Protein AF-A0A9E1NMX5-F1 (afdb_monomer)

pLDDT: mean 80.81, std 15.28, range [35.28, 95.62]

Structure (mmCIF, N/CA/C/O backbone):
data_AF-A0A9E1NMX5-F1
#
_entry.id   AF-A0A9E1NMX5-F1
#
loop_
_atom_site.group_PDB
_atom_site.id
_atom_site.type_symbol
_atom_site.label_atom_id
_atom_site.label_alt_id
_atom_site.label_comp_id
_atom_site.label_asym_id
_atom_site.label_entity_id
_atom_site.label_seq_id
_atom_site.pdbx_PDB_ins_code
_atom_site.Cartn_x
_atom_site.Cartn_y
_atom_site.Cartn_z
_atom_site.occupancy
_atom_site.B_iso_or_equiv
_atom_site.auth_seq_id
_atom_site.auth_comp_id
_atom_site.auth_asym_id
_atom_site.auth_atom_id
_atom_site.pdbx_PDB_model_num
ATOM 1 N N . MET A 1 1 ? -0.857 -8.154 35.530 1.00 61.97 1 MET A N 1
ATOM 2 C CA . MET A 1 1 ? -0.417 -7.669 34.214 1.00 61.97 1 MET A CA 1
ATOM 3 C C . MET A 1 1 ? 1.094 -7.602 34.237 1.00 61.97 1 MET A C 1
ATOM 5 O O . MET A 1 1 ? 1.644 -6.842 35.035 1.00 61.97 1 MET A O 1
ATOM 9 N N . ASN A 1 2 ? 1.744 -8.500 33.502 1.00 80.94 2 ASN A N 1
ATOM 10 C CA . ASN A 1 2 ? 3.198 -8.481 33.349 1.00 80.94 2 ASN A CA 1
ATOM 11 C C . ASN A 1 2 ? 3.600 -7.288 32.441 1.00 80.94 2 ASN A C 1
ATOM 13 O O . ASN A 1 2 ? 2.741 -6.532 31.986 1.00 80.94 2 ASN A O 1
ATOM 17 N N . GLU A 1 3 ? 4.895 -7.066 32.223 1.00 80.69 3 GLU A N 1
ATOM 18 C CA . GLU A 1 3 ? 5.361 -5.925 31.416 1.00 80.69 3 GLU A CA 1
ATOM 19 C C . GLU A 1 3 ? 5.004 -6.056 29.925 1.00 80.69 3 GLU A C 1
ATOM 21 O O . GLU A 1 3 ? 4.697 -5.059 29.278 1.00 80.69 3 GLU A O 1
ATOM 26 N N . GLN A 1 4 ? 4.956 -7.280 29.396 1.00 76.94 4 GLN A N 1
ATOM 27 C CA . GLN A 1 4 ? 4.576 -7.552 28.006 1.00 76.94 4 GLN A CA 1
ATOM 28 C C . GLN A 1 4 ? 3.093 -7.243 27.761 1.00 76.94 4 GLN A C 1
ATOM 30 O O . GLN A 1 4 ? 2.750 -6.618 26.764 1.00 76.94 4 GLN A O 1
ATOM 35 N N . ASP A 1 5 ? 2.223 -7.592 28.710 1.00 80.94 5 ASP A N 1
ATOM 36 C CA . ASP A 1 5 ? 0.792 -7.290 28.656 1.00 80.94 5 ASP A CA 1
ATOM 37 C C . ASP A 1 5 ? 0.552 -5.768 28.622 1.00 80.94 5 ASP A C 1
ATOM 39 O O . ASP A 1 5 ? -0.325 -5.286 27.911 1.00 80.94 5 ASP A O 1
ATOM 43 N N . LYS A 1 6 ? 1.344 -4.987 29.373 1.00 83.50 6 LYS A N 1
ATOM 44 C CA . LYS A 1 6 ? 1.263 -3.516 29.358 1.00 83.50 6 LYS A CA 1
ATOM 45 C C . LYS A 1 6 ? 1.686 -2.930 28.019 1.00 83.50 6 LYS A C 1
ATOM 47 O O . LYS A 1 6 ? 1.010 -2.033 27.527 1.00 83.50 6 LYS A O 1
ATOM 52 N N . GLN A 1 7 ? 2.783 -3.429 27.452 1.00 87.88 7 GLN A N 1
ATOM 53 C CA . GLN A 1 7 ? 3.263 -2.993 26.141 1.00 87.88 7 GLN A CA 1
ATOM 54 C C . GLN A 1 7 ? 2.243 -3.309 25.047 1.00 87.88 7 GLN A C 1
ATOM 56 O O . GLN A 1 7 ? 1.969 -2.452 24.215 1.00 87.88 7 GLN A O 1
ATOM 61 N N . LEU A 1 8 ? 1.626 -4.492 25.093 1.00 85.25 8 LEU A N 1
ATOM 62 C CA . LEU A 1 8 ? 0.588 -4.887 24.143 1.00 85.25 8 LEU A CA 1
ATOM 63 C C . LEU A 1 8 ? -0.648 -3.982 24.230 1.00 85.25 8 LEU A C 1
ATOM 65 O O . LEU A 1 8 ? -1.160 -3.542 23.205 1.00 85.25 8 LEU A O 1
ATOM 69 N N . VAL A 1 9 ? -1.115 -3.685 25.445 1.00 87.94 9 VAL A N 1
ATOM 70 C CA . VAL A 1 9 ? -2.263 -2.795 25.672 1.00 87.94 9 VAL A CA 1
ATOM 71 C C .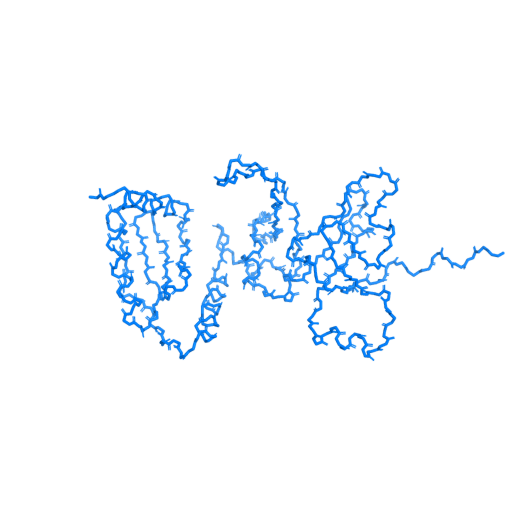 VAL A 1 9 ? -1.976 -1.375 25.181 1.00 87.94 9 VAL A C 1
ATOM 73 O O . VAL A 1 9 ? -2.842 -0.750 24.573 1.00 87.94 9 VAL A O 1
ATOM 76 N N . GLU A 1 10 ? -0.772 -0.862 25.434 1.00 89.62 10 GLU A N 1
ATOM 77 C CA . GLU A 1 10 ? -0.374 0.472 24.981 1.00 89.62 10 GLU A CA 1
ATOM 78 C C . GLU A 1 10 ? -0.239 0.537 23.457 1.00 89.62 10 GLU A C 1
ATOM 80 O O . GLU A 1 10 ? -0.777 1.451 22.836 1.00 89.62 10 GLU A O 1
ATOM 85 N N . TRP A 1 11 ? 0.389 -0.472 22.847 1.00 91.75 11 TRP A N 1
ATOM 86 C CA . TRP A 1 11 ? 0.452 -0.599 21.393 1.00 91.75 11 TRP A CA 1
ATOM 87 C C . TRP A 1 11 ? -0.948 -0.642 20.774 1.00 91.75 11 TRP A C 1
ATOM 89 O O . TRP A 1 11 ? -1.221 0.091 19.829 1.00 91.75 11 TRP A O 1
ATOM 99 N N . LEU A 1 12 ? -1.867 -1.435 21.339 1.00 90.38 12 LEU A N 1
ATOM 100 C CA . LEU A 1 12 ? -3.231 -1.545 20.823 1.00 90.38 12 LEU A CA 1
ATOM 101 C C . LEU A 1 12 ? -3.991 -0.215 20.941 1.00 90.38 12 LEU A C 1
ATOM 103 O O . LEU A 1 12 ? -4.736 0.150 20.034 1.00 90.38 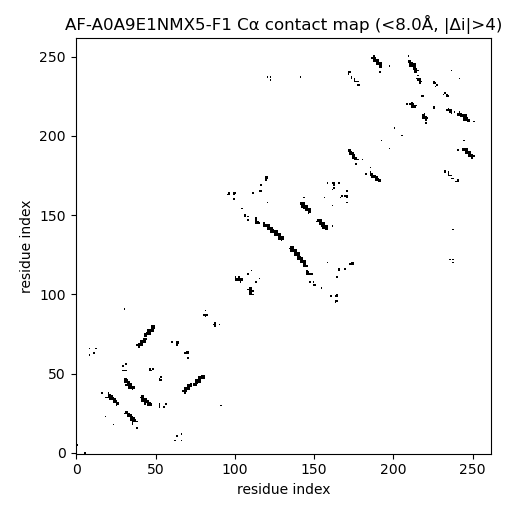12 LEU A O 1
ATOM 107 N N . ARG A 1 13 ? -3.787 0.547 22.022 1.00 91.00 13 ARG A N 1
ATOM 108 C CA . ARG A 1 13 ? -4.351 1.902 22.154 1.00 91.00 13 ARG A CA 1
ATOM 109 C C . ARG A 1 13 ? -3.833 2.854 21.088 1.00 91.00 13 ARG A C 1
ATOM 111 O O . ARG A 1 13 ? -4.631 3.577 20.508 1.00 91.00 13 ARG A O 1
ATOM 118 N N . GLN A 1 14 ? -2.526 2.855 20.842 1.00 91.06 14 GLN A N 1
ATOM 119 C CA . GLN A 1 14 ? -1.924 3.706 19.815 1.00 91.06 14 GLN A CA 1
ATOM 120 C C . GLN A 1 14 ? -2.443 3.314 18.432 1.00 91.06 14 GLN A C 1
ATOM 122 O O . GLN A 1 14 ? -3.021 4.142 17.739 1.00 91.06 14 GLN A O 1
ATOM 127 N N . HIS A 1 15 ? -2.392 2.022 18.105 1.00 89.75 15 HIS A N 1
ATOM 128 C CA . HIS A 1 15 ? -2.886 1.500 16.838 1.00 89.75 15 HIS A CA 1
ATOM 129 C C . HIS A 1 15 ? -4.357 1.866 16.586 1.00 89.75 15 HIS A C 1
ATOM 131 O O . HIS A 1 15 ? -4.705 2.388 15.532 1.00 89.75 15 HIS A O 1
ATOM 137 N N . THR A 1 16 ? -5.234 1.642 17.567 1.00 88.69 16 THR A N 1
ATOM 138 C CA . THR A 1 16 ? -6.668 1.945 17.420 1.00 88.69 16 THR A CA 1
ATOM 139 C C . THR A 1 16 ? -6.974 3.444 17.341 1.00 88.69 16 THR A C 1
ATOM 141 O O . THR A 1 16 ? -8.002 3.815 16.768 1.00 88.69 16 THR A O 1
ATOM 144 N N . ALA A 1 17 ? -6.109 4.303 17.887 1.00 87.81 17 ALA A N 1
ATOM 145 C CA . ALA A 1 17 ? -6.203 5.755 17.755 1.00 87.81 17 ALA A CA 1
ATOM 146 C C . ALA A 1 17 ? -5.715 6.248 16.384 1.00 87.81 17 ALA A C 1
ATOM 148 O O . ALA A 1 17 ? -6.309 7.173 15.834 1.00 87.81 17 ALA A O 1
ATOM 149 N N . ASP A 1 18 ? -4.680 5.613 15.832 1.00 85.81 18 ASP A N 1
ATOM 150 C CA . ASP A 1 18 ? -4.108 5.960 14.527 1.00 85.81 18 ASP A CA 1
ATOM 151 C C . ASP A 1 18 ? -5.027 5.554 13.365 1.00 85.81 18 ASP A C 1
ATOM 153 O O . ASP A 1 18 ? -5.063 6.219 12.329 1.00 85.81 18 ASP A O 1
ATOM 157 N N . VAL A 1 19 ? -5.814 4.486 13.536 1.00 82.81 19 VAL A N 1
ATOM 158 C CA . VAL A 1 19 ? -6.828 4.082 12.555 1.00 82.81 19 VAL A CA 1
ATOM 159 C C . VAL A 1 19 ? -7.983 5.088 12.566 1.00 82.81 19 VAL A C 1
ATOM 161 O O . VAL A 1 19 ? -8.638 5.312 13.589 1.00 82.81 19 VAL A O 1
ATOM 164 N N . SER A 1 20 ? -8.257 5.689 11.409 1.00 80.44 20 SER A N 1
ATOM 165 C CA . SER A 1 20 ? -9.370 6.620 11.216 1.00 80.44 20 SER A CA 1
ATOM 166 C C . SER A 1 20 ? -10.728 5.922 11.343 1.00 80.44 20 SER A C 1
ATOM 168 O O . SER A 1 20 ? -10.852 4.710 11.177 1.00 80.44 20 SER A O 1
ATOM 170 N N . VAL A 1 21 ? -11.785 6.679 11.647 1.00 81.31 21 VAL A N 1
ATOM 171 C CA . VAL A 1 21 ? -13.160 6.161 11.571 1.00 81.31 21 VAL A CA 1
ATOM 172 C C . VAL A 1 21 ? -13.480 5.765 10.125 1.00 81.31 21 VAL A C 1
ATOM 174 O O . VAL A 1 21 ? -13.173 6.504 9.195 1.00 81.31 21 VAL A O 1
ATOM 177 N N . GLY A 1 22 ? -14.070 4.586 9.941 1.00 77.44 22 GLY A N 1
ATOM 178 C CA . GLY A 1 22 ? -14.201 3.901 8.652 1.00 77.44 22 GLY A CA 1
ATOM 179 C C . GLY A 1 22 ? -12.943 3.129 8.238 1.00 77.44 22 GLY A C 1
ATOM 180 O O . GLY A 1 22 ? -12.997 2.328 7.306 1.00 77.44 22 GLY A O 1
ATOM 181 N N . GLY A 1 23 ? -11.829 3.333 8.944 1.00 79.00 23 GLY A N 1
ATOM 182 C CA . GLY A 1 23 ? -10.570 2.642 8.733 1.00 79.00 23 GLY A CA 1
ATOM 183 C C . GLY A 1 23 ? -10.693 1.152 9.019 1.00 79.00 23 GLY A C 1
ATOM 184 O O . GLY A 1 23 ? -11.433 0.707 9.902 1.00 79.00 23 GLY A O 1
ATOM 185 N N . MET A 1 24 ? -9.963 0.373 8.234 1.00 84.25 24 MET A N 1
ATOM 186 C CA . MET A 1 24 ? -10.033 -1.077 8.245 1.00 84.25 24 MET A CA 1
ATOM 187 C C . MET A 1 24 ? -8.726 -1.667 8.748 1.00 84.25 24 MET A C 1
ATOM 189 O O . MET A 1 24 ? -7.647 -1.169 8.438 1.00 84.25 24 MET A O 1
ATOM 193 N N . TRP A 1 25 ? -8.825 -2.758 9.495 1.00 89.00 25 TRP A N 1
ATOM 194 C CA . TRP A 1 25 ? -7.676 -3.492 9.990 1.00 89.00 25 TRP A CA 1
ATOM 195 C C . TRP A 1 25 ? -7.826 -4.980 9.707 1.00 89.00 25 TRP A C 1
ATOM 197 O O . TRP A 1 25 ? -8.798 -5.624 10.112 1.00 89.00 25 TRP A O 1
ATOM 207 N N . MET A 1 26 ? -6.821 -5.528 9.036 1.00 89.50 26 MET A N 1
ATOM 208 C CA . MET A 1 26 ? -6.686 -6.950 8.757 1.00 89.50 26 MET A CA 1
ATOM 209 C C . MET A 1 26 ? -5.346 -7.414 9.320 1.00 89.50 26 MET A C 1
ATOM 211 O O . MET A 1 26 ? -4.326 -7.251 8.647 1.00 89.50 26 MET A O 1
ATOM 215 N N . PRO A 1 27 ? -5.305 -7.940 10.556 1.00 88.25 27 PRO A N 1
ATOM 216 C CA . PRO A 1 27 ? -4.070 -8.490 11.088 1.00 88.25 27 PRO A CA 1
ATOM 217 C C . PRO A 1 27 ? -3.611 -9.643 10.187 1.00 88.25 27 PRO A C 1
ATOM 219 O O . PRO A 1 27 ? -4.374 -10.581 9.938 1.00 88.25 27 PRO A O 1
ATOM 222 N N . GLU A 1 28 ? -2.382 -9.557 9.686 1.00 83.69 28 GLU A N 1
ATOM 223 C CA . GLU A 1 28 ? -1.825 -10.514 8.727 1.00 83.69 28 GLU A CA 1
ATOM 224 C C . GLU A 1 28 ? -1.906 -11.951 9.260 1.00 83.69 28 GLU A C 1
ATOM 226 O O . GLU A 1 28 ? -1.621 -12.211 10.434 1.00 83.69 28 GLU A O 1
ATOM 231 N N . GLY A 1 29 ? -2.365 -12.882 8.418 1.00 83.19 29 GLY A N 1
ATOM 232 C CA . GLY A 1 29 ? -2.505 -14.296 8.780 1.00 83.19 29 GLY A CA 1
ATOM 233 C C . GLY A 1 29 ? -3.551 -14.605 9.861 1.00 83.19 29 GLY A C 1
ATOM 234 O O . GLY A 1 29 ? -3.675 -15.758 10.267 1.00 83.19 29 GLY A O 1
ATOM 235 N N . SER A 1 30 ? -4.316 -13.617 10.341 1.00 87.56 30 SER A N 1
ATOM 236 C C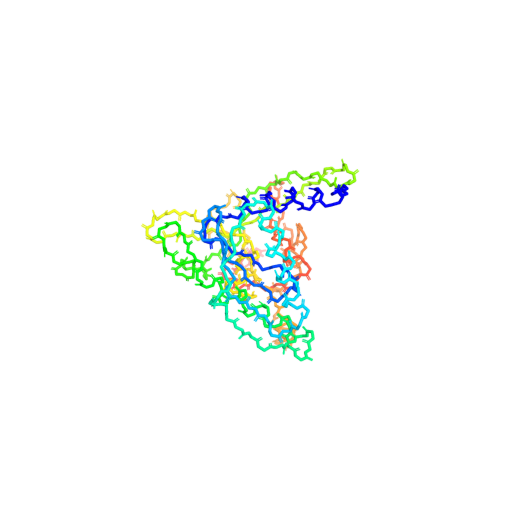A . SER A 1 30 ? -5.329 -13.846 11.382 1.00 87.56 30 SER A CA 1
ATOM 237 C C . SER A 1 30 ? -6.661 -14.362 10.848 1.00 87.56 30 SER A C 1
ATOM 239 O O . SER A 1 30 ? -7.453 -14.876 11.630 1.00 87.56 30 SER A O 1
ATOM 241 N N . GLY A 1 31 ? -6.937 -14.191 9.551 1.00 87.88 31 GLY A N 1
ATOM 242 C CA . GLY A 1 31 ? -8.240 -14.511 8.962 1.00 87.88 31 GLY A CA 1
ATOM 243 C C . GLY A 1 31 ? -9.388 -13.616 9.447 1.00 87.88 31 GLY A C 1
ATOM 244 O O . GLY A 1 31 ? -10.551 -13.986 9.292 1.00 87.88 31 GLY A O 1
ATOM 245 N N . LEU A 1 32 ? -9.077 -12.463 10.052 1.00 92.44 32 LEU A N 1
ATOM 246 C CA . LEU A 1 32 ? -10.043 -11.533 10.638 1.00 92.44 32 LEU A CA 1
ATOM 247 C C . LEU A 1 32 ? -9.985 -10.188 9.921 1.00 92.44 32 LEU A C 1
ATOM 249 O O . LEU A 1 32 ? -8.915 -9.707 9.546 1.00 92.44 32 LEU A O 1
ATOM 253 N N . THR A 1 33 ? -11.141 -9.551 9.759 1.00 91.50 33 THR A N 1
ATOM 254 C CA . THR A 1 33 ? -11.210 -8.182 9.244 1.00 91.50 33 THR A CA 1
ATOM 255 C C . THR A 1 33 ? -12.121 -7.329 10.096 1.00 91.50 33 THR A C 1
ATOM 257 O O . THR A 1 33 ? -13.316 -7.607 10.226 1.00 91.50 33 THR A O 1
ATOM 260 N N . TYR A 1 34 ? -11.555 -6.253 10.625 1.00 93.31 34 TYR A N 1
ATOM 261 C CA . TYR A 1 34 ? -12.254 -5.292 11.455 1.00 93.31 34 TYR A CA 1
ATOM 262 C C . TYR A 1 34 ? -12.387 -3.945 10.754 1.00 93.31 34 TYR A C 1
ATOM 264 O O . TYR A 1 34 ? -11.502 -3.539 10.006 1.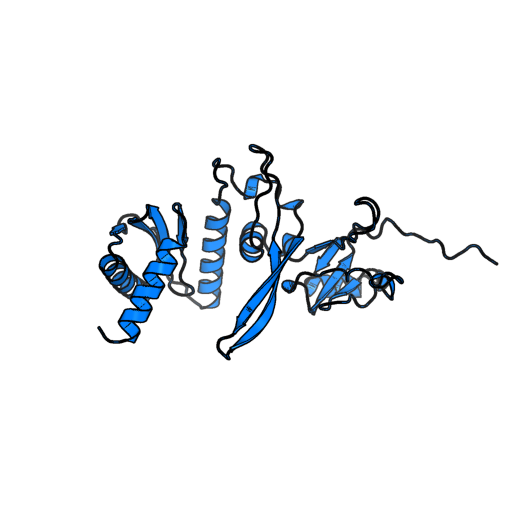00 93.31 34 TYR A O 1
ATOM 272 N N . VAL A 1 35 ? -13.474 -3.235 11.034 1.00 90.56 35 VAL A N 1
ATOM 273 C CA . VAL A 1 35 ? -13.700 -1.852 10.606 1.00 90.56 35 VAL A CA 1
ATOM 274 C C . VAL A 1 35 ? -14.001 -1.008 11.836 1.00 90.56 35 VAL A C 1
ATOM 276 O O . VAL A 1 35 ? -14.826 -1.392 12.666 1.00 90.56 35 VAL A O 1
ATOM 279 N N . LYS A 1 36 ? -13.340 0.140 11.966 1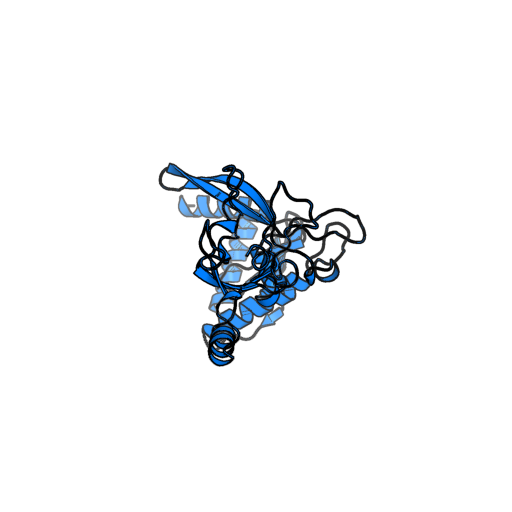.00 90.88 36 LYS A N 1
ATOM 280 C CA . LYS A 1 36 ? -13.616 1.113 13.022 1.00 90.88 36 LYS A CA 1
ATOM 281 C C . LYS A 1 36 ? -14.884 1.888 12.663 1.00 90.88 36 LYS A C 1
ATOM 283 O O . LYS A 1 36 ? -14.887 2.640 11.697 1.00 90.88 36 LYS A O 1
ATOM 288 N N . GLU A 1 37 ? -15.968 1.714 13.412 1.00 88.00 37 GLU A N 1
ATOM 289 C CA . GLU A 1 37 ? -17.220 2.455 13.174 1.00 88.00 37 GLU A CA 1
ATOM 290 C C . GLU A 1 37 ? -17.207 3.839 13.813 1.00 88.00 37 GLU A C 1
ATOM 292 O O . GLU A 1 37 ? -17.754 4.793 13.265 1.00 88.00 37 GLU A O 1
ATOM 297 N N . ASP A 1 38 ? -16.587 3.937 14.985 1.00 90.94 38 ASP A N 1
ATOM 298 C CA . ASP A 1 38 ? -16.381 5.173 15.725 1.00 90.94 38 ASP A CA 1
ATOM 299 C C . ASP A 1 38 ? -15.157 5.024 16.653 1.00 90.94 38 ASP A C 1
ATOM 301 O O . ASP A 1 38 ? -14.474 4.000 16.658 1.00 90.94 38 ASP A O 1
ATOM 305 N N . GLU A 1 39 ? -14.848 6.043 17.455 1.00 90.69 39 GLU A N 1
ATOM 306 C CA . GLU A 1 39 ? -13.676 6.039 18.348 1.00 90.69 39 GLU A CA 1
ATOM 307 C C . GLU A 1 39 ? -13.679 4.948 19.430 1.00 90.69 39 GLU A C 1
ATOM 309 O O . GLU A 1 39 ? -12.650 4.672 20.043 1.00 90.69 39 GLU A O 1
ATOM 314 N N . LYS A 1 40 ? -14.830 4.341 19.707 1.00 94.12 40 LYS A N 1
ATOM 315 C CA . LYS A 1 40 ? -15.016 3.325 20.744 1.00 94.12 40 LYS A CA 1
ATOM 316 C C . LYS A 1 40 ? -15.664 2.054 20.224 1.00 94.12 40 LYS A C 1
ATOM 318 O O . LYS A 1 40 ? -15.890 1.157 21.027 1.00 94.12 40 LYS A O 1
ATOM 323 N N . THR A 1 41 ? -15.949 1.952 18.934 1.00 94.19 41 THR A N 1
ATOM 324 C CA . THR A 1 41 ? -16.690 0.829 18.370 1.00 94.19 41 THR A CA 1
ATOM 325 C C . THR A 1 41 ? -15.983 0.307 17.137 1.00 94.19 41 THR A C 1
ATOM 327 O O . THR A 1 41 ? -15.716 1.039 16.185 1.00 94.19 41 THR A O 1
ATOM 330 N N . TRP A 1 42 ? -15.689 -0.985 17.166 1.00 95.06 42 TRP A N 1
ATOM 331 C CA . TRP A 1 42 ? -15.135 -1.734 16.052 1.00 95.06 42 TRP A CA 1
ATOM 332 C C . TRP A 1 42 ? -16.118 -2.833 15.663 1.00 95.06 42 TRP A C 1
ATOM 334 O O . TRP A 1 42 ? -16.772 -3.422 16.523 1.00 95.06 42 TRP A O 1
ATOM 344 N N . ARG A 1 43 ? -16.223 -3.114 14.368 1.00 94.88 43 ARG A N 1
ATOM 345 C CA . ARG A 1 43 ? -17.077 -4.162 13.813 1.00 94.88 43 ARG A CA 1
ATOM 346 C C . ARG A 1 43 ? -16.223 -5.220 13.129 1.00 94.88 43 ARG A C 1
ATOM 348 O O . ARG A 1 43 ? -15.407 -4.891 12.271 1.00 94.88 43 ARG A O 1
ATOM 355 N N . LEU A 1 44 ? -16.436 -6.486 13.466 1.00 95.25 44 LEU A N 1
ATOM 356 C CA . LEU A 1 44 ? -15.940 -7.620 12.697 1.00 95.25 44 LEU A CA 1
ATOM 357 C C . LEU A 1 44 ? -16.798 -7.759 11.435 1.00 95.25 44 LEU A C 1
ATOM 359 O O . LEU A 1 44 ? -18.000 -7.994 11.513 1.00 95.25 44 LEU A O 1
ATOM 363 N N . THR A 1 45 ? -16.182 -7.607 10.267 1.00 92.38 45 THR A N 1
ATOM 364 C CA . THR A 1 45 ? -16.884 -7.713 8.976 1.00 92.38 45 THR A CA 1
ATOM 365 C C . THR A 1 45 ? -16.684 -9.069 8.321 1.00 92.38 45 THR A C 1
ATOM 367 O O . THR A 1 45 ? -17.592 -9.566 7.662 1.00 92.38 45 THR A O 1
ATOM 370 N N . HIS A 1 46 ? -15.516 -9.684 8.511 1.00 91.38 46 HIS A N 1
ATOM 371 C CA . HIS A 1 46 ? -15.179 -10.970 7.912 1.00 91.38 46 HIS A CA 1
ATOM 372 C C . HIS A 1 46 ? -14.395 -11.843 8.884 1.00 91.38 46 HIS A C 1
ATOM 374 O O . HIS A 1 46 ? -13.535 -11.347 9.617 1.00 91.38 46 HIS A O 1
ATOM 380 N N . MET A 1 47 ? -14.669 -13.145 8.835 1.00 93.31 47 MET A N 1
ATOM 381 C CA . MET A 1 47 ? -13.970 -14.161 9.612 1.00 93.31 47 MET A CA 1
ATOM 382 C C . MET A 1 47 ? -13.831 -15.448 8.799 1.00 93.31 47 MET A C 1
ATOM 384 O O . MET A 1 47 ? -14.789 -15.900 8.171 1.00 93.31 47 MET A O 1
ATOM 388 N N . ILE A 1 48 ? -12.638 -16.038 8.800 1.00 91.81 48 ILE A N 1
ATOM 389 C CA . ILE A 1 48 ? -12.423 -17.387 8.271 1.00 91.81 48 ILE A CA 1
ATOM 390 C C . ILE A 1 48 ? -12.999 -18.412 9.259 1.00 91.81 48 ILE A C 1
ATOM 392 O O . ILE A 1 48 ? -12.775 -18.316 10.464 1.00 91.81 48 ILE A O 1
ATOM 396 N N . ASP A 1 49 ? -13.736 -19.389 8.736 1.00 91.75 49 ASP A N 1
ATOM 397 C CA . ASP A 1 49 ? -14.363 -20.494 9.463 1.00 91.75 49 ASP A CA 1
ATOM 398 C C . ASP A 1 49 ? -13.318 -21.536 9.888 1.00 91.75 49 ASP A C 1
ATOM 400 O O . ASP A 1 49 ? -13.192 -22.607 9.295 1.00 91.75 49 ASP A O 1
ATOM 404 N N . ASP A 1 50 ? -12.510 -21.169 10.882 1.00 91.25 50 ASP A N 1
ATOM 405 C CA . ASP A 1 50 ? -11.481 -22.008 11.491 1.00 91.25 50 ASP A CA 1
ATOM 406 C C . ASP A 1 50 ? -11.444 -21.790 13.016 1.00 91.25 50 ASP A C 1
ATOM 408 O O . ASP A 1 50 ? -11.500 -20.658 13.506 1.00 91.25 50 ASP A O 1
ATOM 412 N N . GLU A 1 51 ? -11.315 -22.874 13.790 1.00 90.38 51 GLU A N 1
ATOM 413 C CA . GLU A 1 51 ? -11.327 -22.816 15.262 1.00 90.38 51 GLU A CA 1
ATOM 414 C C . GLU A 1 51 ? -10.203 -21.928 15.830 1.00 90.38 51 GLU A C 1
ATOM 416 O O . GLU A 1 51 ? -10.364 -21.270 16.866 1.00 90.38 51 GLU A O 1
ATOM 421 N N . SER A 1 52 ? -9.041 -21.886 15.166 1.00 90.19 52 SER A N 1
ATOM 422 C CA . SER A 1 52 ? -7.915 -21.057 15.602 1.00 90.19 52 SER A CA 1
ATOM 423 C C . SER A 1 52 ? -8.197 -19.565 15.406 1.00 90.19 52 SER A C 1
ATOM 425 O O . SER A 1 52 ? -7.809 -18.753 16.257 1.00 90.19 52 SER A O 1
ATOM 427 N N . VAL A 1 53 ? -8.935 -19.225 14.346 1.00 91.88 53 VAL A N 1
ATOM 428 C CA . VAL A 1 53 ? -9.370 -17.867 14.008 1.00 91.88 53 VAL A CA 1
ATOM 429 C C . VAL A 1 53 ? -10.434 -17.388 14.994 1.00 91.88 53 VAL A C 1
ATOM 431 O O . VAL A 1 53 ? -10.291 -16.302 15.556 1.00 91.88 53 VAL A O 1
ATOM 434 N N . GLU A 1 54 ? -11.429 -18.218 15.316 1.00 92.56 54 GLU A N 1
ATOM 435 C CA . GLU A 1 54 ? -12.464 -17.902 16.317 1.00 92.56 54 GLU A CA 1
ATOM 436 C C . GLU A 1 54 ? -11.856 -17.681 17.716 1.00 92.56 54 GLU A C 1
ATOM 438 O O . GLU A 1 54 ? -12.165 -16.716 18.432 1.00 92.56 54 GLU A O 1
ATOM 443 N N . SER A 1 55 ? -10.907 -18.541 18.098 1.00 91.81 55 SER A N 1
ATOM 444 C CA . SER A 1 55 ? -10.142 -18.381 19.335 1.00 91.81 55 SER A CA 1
ATOM 445 C C . SER A 1 55 ? -9.322 -17.084 19.332 1.00 91.81 55 SER A C 1
ATOM 447 O O . SER A 1 55 ? -9.241 -16.384 20.348 1.00 91.81 55 SER A O 1
ATOM 449 N N . GLY A 1 56 ? -8.725 -16.740 18.186 1.00 92.00 56 GLY A N 1
ATOM 450 C CA . GLY A 1 56 ? -8.025 -15.477 17.959 1.00 92.00 56 GLY A CA 1
ATOM 451 C C . GLY A 1 56 ? -8.937 -14.263 18.118 1.00 92.00 56 GLY A C 1
ATOM 452 O O . GLY A 1 56 ? -8.590 -13.335 18.852 1.00 92.00 56 GLY A O 1
ATOM 453 N N . HIS A 1 57 ? -10.126 -14.304 17.521 1.00 94.75 57 HIS A N 1
ATOM 454 C CA . HIS A 1 57 ? -11.129 -13.253 17.637 1.00 94.75 57 HIS A CA 1
ATOM 455 C C . HIS A 1 57 ? -11.568 -13.039 19.088 1.00 94.75 57 HIS A C 1
ATOM 457 O O . HIS A 1 57 ? -11.565 -11.911 19.574 1.00 94.75 57 HIS A O 1
ATOM 463 N N . THR A 1 58 ? -11.841 -14.115 19.829 1.00 93.88 58 THR A N 1
ATOM 464 C CA . THR A 1 58 ? -12.229 -14.035 21.248 1.00 93.88 58 THR A CA 1
ATOM 465 C C . THR A 1 58 ? -11.155 -13.348 22.100 1.00 93.88 58 THR A C 1
ATOM 467 O O . THR A 1 58 ? -11.460 -12.508 22.956 1.00 93.88 58 THR A O 1
ATOM 470 N N . ARG A 1 59 ? -9.875 -13.662 21.849 1.00 91.62 59 ARG A N 1
ATOM 471 C CA . ARG A 1 59 ? -8.750 -12.982 22.511 1.00 91.62 59 ARG A CA 1
ATOM 472 C C . ARG A 1 59 ? -8.696 -11.504 22.134 1.00 91.62 59 ARG A C 1
ATOM 474 O O . ARG A 1 59 ? -8.583 -10.667 23.025 1.00 91.62 59 ARG A O 1
ATOM 481 N N . MET A 1 60 ? -8.825 -11.179 20.848 1.00 91.62 60 MET A N 1
ATOM 482 C CA . MET A 1 60 ? -8.815 -9.794 20.370 1.00 91.62 60 MET A CA 1
ATOM 483 C C . MET A 1 60 ? -9.963 -8.974 20.972 1.00 91.62 60 MET A C 1
ATOM 485 O O . MET A 1 60 ? -9.743 -7.877 21.475 1.00 91.62 60 MET A O 1
ATOM 489 N N . LYS A 1 61 ? -11.175 -9.536 21.006 1.00 94.12 61 LYS A N 1
ATOM 490 C CA . LYS A 1 61 ? -12.358 -8.931 21.628 1.00 94.12 61 LYS A CA 1
ATOM 491 C C . LYS A 1 61 ? -12.120 -8.603 23.101 1.00 94.12 61 LYS A C 1
ATOM 493 O O . LYS A 1 61 ? -12.491 -7.527 23.555 1.00 94.12 61 LYS A O 1
ATOM 498 N N . THR A 1 62 ? -11.456 -9.501 23.828 1.00 92.19 62 THR A N 1
ATOM 499 C CA . THR A 1 62 ? -11.081 -9.273 25.232 1.00 92.19 62 THR A CA 1
ATOM 500 C C . THR A 1 62 ? -10.090 -8.111 25.367 1.00 92.19 62 THR A C 1
ATOM 502 O O . THR A 1 62 ? -10.288 -7.234 26.201 1.00 92.19 62 THR A O 1
ATOM 505 N N . LEU A 1 63 ? -9.063 -8.056 24.512 1.00 91.12 63 LEU A N 1
ATOM 506 C CA . LEU A 1 63 ? -8.071 -6.974 24.531 1.00 91.12 63 LEU A CA 1
ATOM 507 C C . LEU A 1 63 ? -8.679 -5.608 24.187 1.00 91.12 63 LEU A C 1
ATOM 509 O O . LEU A 1 63 ? -8.360 -4.610 24.829 1.00 91.12 63 LEU A O 1
ATOM 513 N N . LEU A 1 64 ? -9.569 -5.560 23.195 1.00 92.75 64 LEU A N 1
ATOM 514 C CA . LEU A 1 64 ? -10.270 -4.335 22.809 1.00 92.75 64 LEU A CA 1
ATOM 515 C C . LEU A 1 64 ? -11.204 -3.857 23.926 1.00 92.75 64 LEU A C 1
ATOM 517 O O . LEU A 1 64 ? -11.219 -2.669 24.255 1.00 92.75 64 LEU A O 1
ATOM 521 N N . TRP A 1 65 ? -11.896 -4.784 24.590 1.00 92.94 65 TRP A N 1
ATOM 522 C CA . TRP A 1 65 ? -12.714 -4.470 25.757 1.00 92.94 65 TRP A CA 1
ATOM 523 C C . TRP A 1 65 ? -11.894 -3.848 26.896 1.00 92.94 65 TRP A C 1
ATOM 525 O O . TRP A 1 65 ? -12.316 -2.853 27.489 1.00 92.94 65 TRP A O 1
ATOM 535 N N . ASP A 1 66 ? -10.695 -4.373 27.166 1.00 90.50 66 ASP A N 1
ATOM 536 C CA . ASP A 1 66 ? -9.801 -3.863 28.215 1.00 90.50 66 ASP A CA 1
ATOM 537 C C . ASP A 1 66 ? -9.333 -2.418 27.965 1.00 90.50 66 ASP A C 1
ATOM 539 O O . ASP A 1 66 ? -9.023 -1.683 28.911 1.00 90.50 66 ASP A O 1
ATOM 543 N N . ILE A 1 67 ? -9.320 -1.971 26.705 1.00 93.00 67 ILE A N 1
ATOM 544 C CA . ILE A 1 67 ? -9.018 -0.580 26.337 1.00 93.00 67 ILE A CA 1
ATOM 545 C C . ILE A 1 67 ? -10.267 0.284 26.134 1.00 93.00 67 ILE A C 1
ATOM 547 O O . ILE A 1 67 ? -10.147 1.460 25.794 1.00 93.00 67 ILE A O 1
ATOM 551 N N . GLY A 1 68 ? -11.453 -0.254 26.429 1.00 92.88 68 GLY A N 1
ATOM 552 C CA . GLY A 1 68 ? -12.723 0.464 26.363 1.00 92.88 68 GLY A CA 1
ATOM 553 C C . GLY A 1 68 ? -13.325 0.547 24.962 1.00 92.88 68 GLY A C 1
ATOM 554 O O . GLY A 1 68 ? -14.151 1.431 24.724 1.00 92.88 68 GLY A O 1
ATOM 555 N N . ILE A 1 69 ? -12.921 -0.349 24.059 1.00 94.12 69 ILE A N 1
ATOM 556 C CA . ILE A 1 69 ? -13.482 -0.489 22.717 1.00 94.12 69 ILE A CA 1
ATOM 557 C C . ILE A 1 69 ? -14.522 -1.611 22.718 1.00 94.12 69 ILE A C 1
ATOM 559 O O . ILE A 1 69 ? -14.263 -2.744 23.124 1.00 94.12 69 ILE A O 1
ATOM 563 N N . ASN A 1 70 ? -15.717 -1.284 22.245 1.00 94.88 70 ASN A N 1
ATOM 564 C CA . ASN A 1 70 ? -16.798 -2.215 21.995 1.00 94.88 70 ASN A CA 1
ATOM 565 C C . ASN A 1 70 ? -16.589 -2.936 20.655 1.00 94.88 70 ASN A C 1
ATOM 567 O O . ASN A 1 70 ? -16.202 -2.314 19.668 1.00 94.88 70 ASN A O 1
ATOM 571 N N . MET A 1 71 ? -16.889 -4.235 20.620 1.00 95.62 71 MET A N 1
ATOM 572 C CA . MET A 1 71 ? -16.794 -5.066 19.418 1.00 95.62 71 MET A CA 1
ATOM 573 C C . MET A 1 71 ? -18.184 -5.541 18.993 1.00 95.62 71 MET A C 1
ATOM 575 O O . MET A 1 71 ? -18.886 -6.158 19.796 1.00 95.62 71 MET A O 1
ATOM 579 N N . ILE A 1 72 ? -18.543 -5.279 17.739 1.00 95.00 72 ILE A N 1
ATOM 580 C CA . ILE A 1 72 ? -19.757 -5.760 17.070 1.00 95.00 72 ILE A CA 1
ATOM 581 C C . ILE A 1 72 ? -19.362 -6.920 16.151 1.00 95.00 72 ILE A C 1
ATOM 583 O O . ILE A 1 72 ? -18.584 -6.725 15.223 1.00 95.00 72 ILE A O 1
ATOM 587 N N . ASP A 1 73 ? -19.858 -8.126 16.416 1.00 94.62 73 ASP A N 1
ATOM 588 C CA . ASP A 1 73 ? -19.455 -9.366 15.733 1.00 94.62 73 ASP A CA 1
ATOM 589 C C . ASP A 1 73 ? -20.629 -10.250 15.274 1.00 94.62 73 ASP A C 1
ATOM 591 O O . ASP A 1 73 ? -20.431 -11.373 14.820 1.00 94.62 73 ASP A O 1
ATOM 595 N N . ASP A 1 74 ? -21.857 -9.744 15.358 1.00 89.44 74 ASP A N 1
ATOM 596 C CA . ASP A 1 74 ? -23.097 -10.448 15.018 1.00 89.44 74 ASP A CA 1
ATOM 597 C C . ASP A 1 74 ? -23.357 -10.582 13.508 1.00 89.44 74 ASP A C 1
ATOM 599 O O . ASP A 1 74 ? -23.988 -11.547 13.076 1.00 89.44 74 ASP A O 1
ATOM 603 N N . GLU A 1 75 ? -22.854 -9.646 12.703 1.00 88.31 75 GLU A N 1
ATOM 604 C CA . GLU A 1 75 ? -23.049 -9.601 11.244 1.00 88.31 75 GLU A CA 1
ATOM 605 C C . GLU A 1 75 ? -21.797 -10.005 10.441 1.00 88.31 75 GLU A C 1
ATOM 607 O O . GLU A 1 75 ? -21.682 -9.692 9.254 1.00 88.31 75 GLU A O 1
ATOM 612 N N . ALA A 1 76 ? -20.840 -10.694 11.069 1.00 89.12 76 ALA A N 1
ATOM 613 C CA . ALA A 1 76 ? -19.603 -11.089 10.404 1.00 89.12 76 ALA A CA 1
ATOM 614 C C . ALA A 1 76 ? -19.852 -12.104 9.272 1.00 89.12 76 ALA A C 1
ATOM 616 O O . ALA A 1 76 ? -20.524 -13.125 9.440 1.00 89.12 76 ALA A O 1
ATOM 617 N N . ILE A 1 77 ? -19.264 -11.845 8.105 1.00 89.38 77 ILE A N 1
ATOM 618 C CA . ILE A 1 77 ? -19.329 -12.738 6.950 1.00 89.38 77 ILE A CA 1
ATOM 619 C C . ILE A 1 77 ? -18.318 -13.869 7.146 1.00 89.38 77 ILE A C 1
ATOM 621 O O . ILE A 1 77 ? -17.104 -13.655 7.086 1.00 89.38 77 ILE A O 1
ATOM 625 N N . MET A 1 78 ? -18.834 -15.083 7.336 1.00 90.62 78 MET A N 1
ATOM 626 C CA . MET A 1 78 ? -18.025 -16.297 7.427 1.00 90.62 78 MET A CA 1
ATOM 627 C C . MET A 1 78 ? -17.513 -16.709 6.046 1.00 90.62 78 MET A C 1
ATOM 629 O O . MET A 1 78 ? -18.290 -16.836 5.095 1.00 90.62 78 MET A O 1
ATOM 633 N N . ARG A 1 79 ? -16.206 -16.944 5.935 1.00 86.31 79 ARG A N 1
ATOM 634 C CA . ARG A 1 79 ? -15.556 -17.464 4.725 1.00 86.31 79 ARG A CA 1
ATOM 635 C C . ARG A 1 79 ? -14.981 -18.856 4.993 1.00 86.31 79 ARG A C 1
ATOM 637 O O . ARG A 1 79 ? -14.533 -19.109 6.103 1.00 86.31 79 ARG A O 1
ATOM 644 N N . PRO A 1 80 ? -14.988 -19.766 4.009 1.00 88.94 80 PRO A N 1
ATOM 645 C CA . PRO A 1 80 ? -14.471 -21.116 4.210 1.00 88.94 80 PRO A CA 1
ATOM 646 C C . PRO A 1 80 ? -12.971 -21.096 4.525 1.00 88.94 80 PRO A C 1
ATOM 648 O O . PRO A 1 80 ? -12.230 -20.309 3.934 1.00 88.94 80 PRO A O 1
ATOM 651 N N . ALA A 1 81 ? -12.527 -21.993 5.408 1.00 88.69 81 ALA A N 1
ATOM 652 C CA . ALA A 1 81 ? -11.107 -22.188 5.672 1.00 88.69 81 ALA A CA 1
ATOM 653 C C . ALA A 1 81 ? -10.341 -22.547 4.384 1.00 88.69 81 ALA A C 1
ATOM 655 O O . ALA A 1 81 ? -10.793 -23.409 3.620 1.00 88.69 81 ALA A O 1
ATOM 656 N N . PRO A 1 82 ? -9.183 -21.916 4.133 1.00 87.44 82 PRO A N 1
ATOM 657 C CA . PRO A 1 82 ? -8.351 -22.252 2.990 1.00 87.44 82 PRO A CA 1
ATOM 658 C C . PRO A 1 82 ? -7.775 -23.663 3.143 1.00 87.44 82 PRO A C 1
ATOM 660 O O . PRO A 1 82 ? -7.382 -24.088 4.228 1.00 87.44 82 PRO A O 1
ATOM 663 N N . THR A 1 83 ? -7.676 -24.395 2.036 1.00 87.06 83 THR A N 1
ATOM 664 C CA . THR A 1 83 ? -7.128 -25.762 2.023 1.00 87.06 83 THR A CA 1
ATOM 665 C C . THR A 1 83 ? -5.601 -25.797 1.926 1.00 87.06 83 THR A C 1
ATOM 667 O O . THR A 1 83 ? -4.988 -26.850 2.109 1.00 87.06 83 THR A O 1
ATOM 670 N N . SER A 1 84 ? -4.969 -24.657 1.630 1.00 88.88 84 SER A N 1
ATOM 671 C CA . SER A 1 84 ? -3.517 -24.508 1.503 1.00 88.88 84 SER A CA 1
ATOM 672 C C . SER A 1 84 ? -3.061 -23.086 1.835 1.00 88.88 84 SER A C 1
ATOM 674 O O . SER A 1 84 ? -3.846 -22.146 1.741 1.00 88.88 84 SER A O 1
ATOM 676 N N . GLU A 1 85 ? -1.775 -22.907 2.148 1.00 83.25 85 GLU A N 1
ATOM 677 C CA . GLU A 1 85 ? -1.176 -21.580 2.381 1.00 83.25 85 GLU A CA 1
ATOM 678 C C . GLU A 1 85 ? -1.297 -20.659 1.159 1.00 83.25 85 GLU A C 1
ATOM 680 O O . GLU A 1 85 ? -1.600 -19.477 1.291 1.00 83.25 85 GLU A O 1
ATOM 685 N N . HIS A 1 86 ? -1.119 -21.205 -0.048 1.00 85.62 86 HIS A N 1
ATOM 686 C CA . HIS A 1 86 ? -1.298 -20.447 -1.286 1.00 85.62 86 HIS A CA 1
ATOM 687 C C . HIS A 1 86 ? -2.744 -19.959 -1.443 1.00 85.62 86 HIS A C 1
ATOM 689 O O . HIS A 1 86 ? -2.980 -18.823 -1.849 1.00 85.62 86 HIS A O 1
ATOM 695 N N . GLU A 1 87 ? -3.721 -20.807 -1.114 1.00 86.25 87 GLU A N 1
ATOM 696 C CA . GLU A 1 87 ? -5.127 -20.409 -1.117 1.00 86.25 87 GLU A CA 1
ATOM 697 C C . GLU A 1 87 ? -5.421 -19.370 -0.031 1.00 86.25 87 GLU A C 1
ATOM 699 O O . GLU A 1 87 ? -6.113 -18.400 -0.317 1.00 86.25 87 GLU A O 1
ATOM 704 N N . ALA A 1 88 ? -4.851 -19.517 1.168 1.00 83.38 88 ALA A N 1
ATOM 705 C CA . ALA A 1 88 ? -4.994 -18.547 2.252 1.00 83.38 88 ALA A CA 1
ATOM 706 C C . ALA A 1 88 ? -4.494 -17.161 1.825 1.00 83.38 88 ALA A C 1
ATOM 708 O O . ALA A 1 88 ? -5.219 -16.175 1.941 1.00 83.38 88 ALA A O 1
ATOM 709 N N . HIS A 1 89 ? -3.297 -17.102 1.234 1.00 83.56 89 HIS A N 1
ATOM 710 C CA . HIS A 1 89 ? -2.725 -15.862 0.720 1.00 83.56 89 HIS A CA 1
ATOM 711 C C . HIS A 1 89 ? -3.567 -15.267 -0.419 1.00 83.56 89 HIS A C 1
ATOM 713 O O . HIS A 1 89 ? -3.804 -14.061 -0.464 1.00 83.56 89 HIS A O 1
ATOM 719 N N . ALA A 1 90 ? -4.058 -16.101 -1.342 1.00 85.56 90 ALA A N 1
ATOM 720 C CA . ALA A 1 90 ? -4.916 -15.642 -2.432 1.00 85.56 90 ALA A CA 1
ATOM 721 C C . ALA A 1 90 ? -6.264 -15.097 -1.926 1.00 85.56 90 ALA A C 1
ATOM 723 O O . ALA A 1 90 ? -6.726 -14.068 -2.421 1.00 85.56 90 ALA A O 1
ATOM 724 N N . GLN A 1 91 ? -6.878 -15.754 -0.938 1.00 84.81 91 GLN A N 1
ATOM 725 C CA . GLN A 1 91 ? -8.109 -15.292 -0.296 1.00 84.81 91 GLN A CA 1
ATOM 726 C C . GLN A 1 91 ? -7.882 -13.969 0.446 1.00 84.81 91 GLN A C 1
ATOM 728 O O . GLN A 1 91 ? -8.671 -13.042 0.275 1.00 84.81 91 GLN A O 1
ATOM 733 N N . GLU A 1 92 ? -6.788 -13.845 1.202 1.00 83.94 92 GLU A N 1
ATOM 734 C CA . GLU A 1 92 ? -6.434 -12.609 1.907 1.00 83.94 92 GLU A CA 1
ATOM 735 C C . GLU A 1 92 ? -6.204 -11.450 0.929 1.00 83.94 92 GLU A C 1
ATOM 737 O O . GLU A 1 92 ? -6.766 -10.368 1.105 1.00 83.94 92 GLU A O 1
ATOM 742 N N . LEU A 1 93 ? -5.441 -11.679 -0.145 1.00 84.38 93 LEU A N 1
ATOM 743 C CA . LEU A 1 93 ? -5.207 -10.672 -1.179 1.00 84.38 93 LEU A CA 1
ATOM 744 C C . LEU A 1 93 ? -6.512 -10.263 -1.872 1.00 84.38 93 LEU A C 1
ATOM 746 O O . LEU A 1 93 ? -6.736 -9.080 -2.118 1.00 84.38 93 LEU A O 1
ATOM 750 N N . HIS A 1 94 ? -7.388 -11.223 -2.173 1.00 85.19 94 HIS A N 1
ATOM 751 C CA . HIS A 1 94 ? -8.697 -10.937 -2.754 1.00 85.19 94 HIS A CA 1
ATOM 752 C C . HIS A 1 94 ? -9.547 -10.071 -1.822 1.00 85.19 94 HIS A C 1
ATOM 754 O O . HIS A 1 94 ? -10.128 -9.089 -2.273 1.00 85.19 94 HIS A O 1
ATOM 760 N N . MET A 1 95 ? -9.578 -10.391 -0.526 1.00 82.62 95 MET A N 1
ATOM 761 C CA . MET A 1 95 ? -10.292 -9.594 0.473 1.00 82.62 95 MET A CA 1
ATOM 762 C C . MET A 1 95 ? -9.747 -8.168 0.538 1.00 82.62 95 MET A C 1
ATOM 764 O O . MET A 1 95 ? -10.520 -7.223 0.397 1.00 82.62 95 MET A O 1
ATOM 768 N N . LYS A 1 96 ? -8.421 -8.008 0.649 1.00 84.50 96 LYS A N 1
ATOM 769 C CA . LYS A 1 96 ? -7.774 -6.687 0.649 1.00 84.50 96 LYS A CA 1
ATOM 770 C C . LYS A 1 96 ? -8.150 -5.877 -0.595 1.00 84.50 96 LYS A C 1
ATOM 772 O O . LYS A 1 96 ? -8.452 -4.695 -0.479 1.00 84.50 96 LYS A O 1
ATOM 777 N N . ARG A 1 97 ? -8.214 -6.510 -1.772 1.00 84.69 97 ARG A N 1
ATOM 778 C CA . ARG A 1 97 ? -8.627 -5.854 -3.027 1.00 84.69 97 ARG A CA 1
ATOM 779 C C . ARG A 1 97 ? -10.104 -5.458 -3.052 1.00 84.69 97 ARG A C 1
ATOM 781 O O . ARG A 1 97 ? -10.408 -4.327 -3.416 1.00 84.69 97 ARG A O 1
ATOM 788 N N . GLU A 1 98 ? -11.017 -6.353 -2.665 1.00 83.38 98 GLU A N 1
ATOM 789 C CA . GLU A 1 98 ? -12.460 -6.047 -2.573 1.00 83.38 98 GLU A CA 1
ATOM 790 C C . GLU A 1 98 ? -12.719 -4.848 -1.654 1.00 83.38 98 GLU A C 1
ATOM 792 O O . GLU A 1 98 ? -13.589 -4.018 -1.917 1.00 83.38 98 GLU A O 1
ATOM 797 N N . MET A 1 99 ? -11.943 -4.761 -0.578 1.00 80.44 99 MET A N 1
ATOM 798 C CA . MET A 1 99 ? -12.024 -3.694 0.410 1.00 80.44 99 MET A CA 1
ATOM 799 C C . MET A 1 99 ? -11.420 -2.393 -0.108 1.00 80.44 99 MET A C 1
ATOM 801 O O . MET A 1 99 ? -12.065 -1.350 -0.006 1.00 80.44 99 MET A O 1
ATOM 805 N N . ALA A 1 100 ? -10.242 -2.457 -0.731 1.00 85.06 100 ALA A N 1
ATOM 806 C CA . ALA A 1 100 ? -9.594 -1.294 -1.324 1.00 85.06 100 ALA A CA 1
ATOM 807 C C . ALA A 1 100 ? -10.501 -0.600 -2.353 1.00 85.06 100 ALA A C 1
ATOM 809 O O . ALA A 1 100 ? -10.620 0.621 -2.364 1.00 85.06 100 ALA A O 1
ATOM 810 N N . GLN A 1 101 ? -11.255 -1.368 -3.147 1.00 85.31 101 GLN A N 1
ATOM 811 C CA . GLN A 1 101 ? -12.219 -0.828 -4.117 1.00 85.31 101 GLN A CA 1
ATOM 812 C C . GLN A 1 101 ? -13.340 0.028 -3.500 1.00 85.31 101 GLN A C 1
ATOM 814 O O . GLN A 1 101 ? -14.006 0.778 -4.217 1.00 85.31 101 GLN A O 1
ATOM 819 N N . GLN A 1 102 ? -13.585 -0.095 -2.195 1.00 85.25 102 GLN A N 1
ATOM 820 C CA . GLN A 1 102 ? -14.591 0.689 -1.478 1.00 85.25 102 GLN A CA 1
ATOM 821 C C . GLN A 1 102 ? -14.012 1.933 -0.804 1.00 85.25 102 GLN A C 1
ATOM 823 O O . GLN A 1 102 ? -14.787 2.746 -0.298 1.00 85.25 102 GLN A O 1
ATOM 828 N N . TRP A 1 103 ? -12.687 2.100 -0.793 1.00 85.31 103 TRP A N 1
ATOM 829 C CA . TRP A 1 103 ? -12.058 3.281 -0.220 1.00 85.31 103 TRP A CA 1
ATOM 830 C C . TRP A 1 103 ? -12.502 4.540 -0.950 1.00 85.31 103 TRP A C 1
ATOM 832 O O . TRP A 1 103 ? -12.645 4.565 -2.177 1.00 85.31 103 TRP A O 1
ATOM 842 N N . ALA A 1 104 ? -12.731 5.586 -0.167 1.00 87.00 104 ALA A N 1
ATOM 843 C CA . ALA A 1 104 ? -13.227 6.861 -0.635 1.00 87.00 104 ALA A CA 1
ATOM 844 C C . ALA A 1 104 ? -12.522 8.005 0.087 1.00 87.00 104 ALA A C 1
ATOM 846 O O . ALA A 1 104 ? -12.064 7.855 1.219 1.00 87.00 104 ALA A O 1
ATOM 847 N N . ASP A 1 105 ? -12.457 9.143 -0.590 1.00 84.69 105 ASP A N 1
ATOM 848 C CA . ASP A 1 105 ? -12.020 10.401 -0.006 1.00 84.69 105 ASP A CA 1
ATOM 849 C C . ASP A 1 105 ? -13.104 10.960 0.940 1.00 84.69 105 ASP A C 1
ATOM 851 O O . ASP A 1 105 ? -14.227 10.458 1.030 1.00 84.69 105 ASP A O 1
ATOM 855 N N . THR A 1 106 ? -12.756 12.004 1.682 1.00 83.69 106 THR A N 1
ATOM 856 C CA . THR A 1 106 ? -13.580 12.699 2.679 1.00 83.69 106 THR A CA 1
ATOM 857 C C . THR A 1 106 ? -14.934 13.189 2.156 1.00 83.69 106 THR A C 1
ATOM 859 O O . THR A 1 106 ? -15.872 13.358 2.936 1.00 83.69 106 THR A O 1
ATOM 862 N N . ASP A 1 107 ? -15.061 13.389 0.846 1.00 83.38 107 ASP A N 1
ATOM 863 C CA . ASP A 1 107 ? -16.293 13.771 0.154 1.00 83.38 107 ASP A CA 1
ATOM 864 C C . ASP A 1 107 ? -17.167 12.569 -0.269 1.00 83.38 107 ASP A C 1
ATOM 866 O O . ASP A 1 107 ? -18.278 12.753 -0.771 1.00 83.38 107 ASP A O 1
ATOM 870 N N . GLY A 1 108 ? -16.687 11.342 -0.047 1.00 85.19 108 GLY A N 1
ATOM 871 C CA . GLY A 1 108 ? -17.333 10.091 -0.434 1.00 85.19 108 GLY A CA 1
ATOM 872 C C . GLY A 1 108 ? -17.004 9.614 -1.853 1.00 85.19 108 GLY A C 1
ATOM 873 O O . GLY A 1 108 ? -17.536 8.584 -2.276 1.00 85.19 108 GLY A O 1
ATOM 874 N N . THR A 1 109 ? -16.141 10.317 -2.591 1.00 87.31 109 THR A N 1
ATOM 875 C CA . THR A 1 109 ? -15.683 9.900 -3.924 1.00 87.31 109 THR A CA 1
ATOM 876 C C . THR A 1 109 ? -14.757 8.702 -3.797 1.00 87.31 109 THR A C 1
ATOM 878 O O . THR A 1 109 ? -13.751 8.769 -3.095 1.00 87.31 109 THR A O 1
ATOM 881 N N . ARG A 1 110 ? -15.066 7.594 -4.477 1.00 89.31 110 ARG A N 1
ATOM 882 C CA . ARG A 1 110 ? -14.231 6.391 -4.397 1.00 89.31 110 ARG A CA 1
ATOM 883 C C . ARG A 1 110 ? -12.894 6.611 -5.085 1.00 89.31 110 ARG A C 1
ATOM 885 O O . ARG A 1 110 ? -12.844 7.207 -6.157 1.00 89.31 110 ARG A O 1
ATOM 892 N N . LEU A 1 111 ? -11.830 6.047 -4.520 1.00 89.94 111 LEU A N 1
ATOM 893 C CA . LEU A 1 111 ? -10.481 6.181 -5.076 1.00 89.94 111 LEU A CA 1
ATOM 894 C C . LEU A 1 111 ? -10.388 5.602 -6.490 1.00 89.94 111 LEU A C 1
ATOM 896 O O . LEU A 1 111 ? -9.740 6.181 -7.356 1.00 89.94 111 LEU A O 1
ATOM 900 N N . ILE A 1 112 ? -11.100 4.502 -6.748 1.00 89.50 112 ILE A N 1
ATOM 901 C CA . ILE A 1 112 ? -11.166 3.864 -8.071 1.00 89.50 112 ILE A CA 1
ATOM 902 C C . ILE A 1 112 ? -11.762 4.770 -9.160 1.00 89.50 112 ILE A C 1
ATOM 904 O O . ILE A 1 112 ? -11.467 4.572 -10.335 1.00 89.50 112 ILE A O 1
ATOM 908 N N . ASP A 1 113 ? -12.558 5.773 -8.781 1.00 89.25 113 ASP A N 1
ATOM 909 C CA . ASP A 1 113 ? -13.203 6.700 -9.713 1.00 89.25 113 ASP A CA 1
ATOM 910 C C . ASP A 1 113 ? -12.312 7.926 -10.024 1.00 89.25 113 ASP A C 1
ATOM 912 O O . ASP A 1 113 ? -12.695 8.785 -10.818 1.00 89.25 113 ASP A O 1
ATOM 916 N N . MET A 1 114 ? -11.110 8.015 -9.433 1.00 91.38 114 MET A N 1
ATOM 917 C CA . MET A 1 114 ? -10.183 9.155 -9.557 1.00 91.38 114 MET A CA 1
ATOM 918 C C . MET A 1 114 ? -9.133 9.001 -10.673 1.00 91.38 114 MET A C 1
ATOM 920 O O . MET A 1 114 ? -8.026 9.526 -10.562 1.00 91.38 114 MET A O 1
ATOM 924 N N . ASP A 1 115 ? -9.457 8.261 -11.737 1.00 91.75 115 ASP A N 1
ATOM 925 C CA . ASP A 1 115 ? -8.584 8.065 -12.909 1.00 91.75 115 ASP A CA 1
ATOM 926 C C . ASP A 1 115 ? -7.160 7.579 -12.553 1.00 91.75 115 ASP A C 1
ATOM 928 O O . ASP A 1 115 ? -6.138 8.064 -13.047 1.00 91.75 115 ASP A O 1
ATOM 932 N N . LEU A 1 116 ? -7.091 6.584 -11.663 1.00 92.19 116 LEU A N 1
ATOM 933 C CA . LEU A 1 116 ? -5.834 6.039 -11.138 1.00 92.19 116 LEU A CA 1
ATOM 934 C C . LEU A 1 116 ? -4.897 5.502 -12.234 1.00 92.19 116 LEU A C 1
ATOM 936 O O . LEU A 1 116 ? -3.682 5.453 -12.033 1.00 92.19 116 LEU A O 1
ATOM 940 N N . GLU A 1 117 ? -5.428 5.132 -13.404 1.00 92.12 117 GLU A N 1
ATOM 941 C CA . GLU A 1 117 ? -4.657 4.645 -14.555 1.00 92.12 117 GLU A CA 1
ATOM 942 C C . GLU A 1 117 ? -3.683 5.691 -15.111 1.00 92.12 117 GLU A C 1
ATOM 944 O O . GLU A 1 117 ? -2.643 5.321 -15.661 1.00 92.12 117 GLU A O 1
ATOM 949 N N . ASN A 1 118 ? -3.958 6.982 -14.917 1.00 89.62 118 ASN A N 1
ATOM 950 C CA . ASN A 1 118 ? -3.104 8.075 -15.383 1.00 89.62 118 ASN A CA 1
ATOM 951 C C . ASN A 1 118 ? -2.178 8.637 -14.292 1.00 89.62 118 ASN A C 1
ATOM 953 O O . ASN A 1 118 ? -1.396 9.554 -14.556 1.00 89.62 118 ASN A O 1
ATOM 957 N N . VAL A 1 119 ? -2.218 8.066 -13.084 1.00 91.25 119 VAL A N 1
ATOM 958 C CA . VAL A 1 119 ? -1.392 8.485 -11.946 1.00 91.25 119 VAL A CA 1
ATOM 959 C C . VAL A 1 119 ? -0.073 7.718 -11.928 1.00 91.25 119 VAL A C 1
ATOM 961 O O . VAL A 1 119 ? -0.026 6.511 -12.168 1.00 91.25 119 VAL A O 1
ATOM 964 N N . TRP A 1 120 ? 1.006 8.430 -11.616 1.00 90.94 120 TRP A N 1
ATOM 965 C CA . TRP A 1 120 ? 2.367 7.903 -11.570 1.00 90.94 120 TRP A CA 1
ATOM 966 C C . TRP A 1 120 ? 2.949 8.068 -10.167 1.00 90.94 120 TRP A C 1
ATOM 968 O O . TRP A 1 120 ? 2.537 8.990 -9.459 1.00 90.94 120 TRP A O 1
ATOM 978 N N . PRO A 1 121 ? 3.906 7.215 -9.763 1.00 91.75 121 PRO A N 1
ATOM 979 C CA . PRO A 1 121 ? 4.548 7.364 -8.469 1.00 91.75 121 PRO A CA 1
ATOM 980 C C . PRO A 1 121 ? 5.389 8.639 -8.429 1.00 91.75 121 PRO A C 1
ATOM 982 O O . PRO A 1 121 ? 6.191 8.908 -9.327 1.00 91.75 121 PRO A O 1
ATOM 985 N N . GLU A 1 122 ? 5.222 9.410 -7.360 1.00 88.50 122 GLU A N 1
ATOM 986 C CA . GLU A 1 122 ? 5.926 10.663 -7.125 1.00 88.50 122 GLU A CA 1
ATOM 987 C C . GLU A 1 122 ? 6.732 10.584 -5.831 1.00 88.50 122 GLU A C 1
ATOM 989 O O . GLU A 1 122 ? 6.260 10.106 -4.798 1.00 88.50 122 GLU A O 1
ATOM 994 N N . PHE A 1 123 ? 7.971 11.066 -5.893 1.00 87.00 123 PHE A N 1
ATOM 995 C CA . PHE A 1 123 ? 8.797 11.233 -4.707 1.00 87.00 123 PHE A CA 1
ATOM 996 C C . PHE A 1 123 ? 8.265 12.416 -3.891 1.00 87.00 123 PHE A C 1
ATOM 998 O O . PHE A 1 123 ? 8.131 13.522 -4.420 1.00 87.00 123 PHE A O 1
ATOM 1005 N N . VAL A 1 124 ? 7.983 12.184 -2.610 1.00 87.12 124 VAL A N 1
ATOM 1006 C CA . VAL A 1 124 ? 7.428 13.193 -1.702 1.00 87.12 124 VAL A CA 1
ATOM 1007 C C . VAL A 1 124 ? 8.536 13.839 -0.881 1.00 87.12 124 VAL A C 1
ATOM 1009 O O . VAL A 1 124 ? 8.739 15.048 -0.975 1.00 87.12 124 VAL A O 1
ATOM 1012 N N . GLU A 1 125 ? 9.261 13.047 -0.091 1.00 86.06 125 GLU A N 1
ATOM 1013 C CA . GLU A 1 125 ? 10.307 13.543 0.806 1.00 86.06 125 GLU A CA 1
ATOM 1014 C C . GLU A 1 125 ? 11.279 12.438 1.242 1.00 86.06 125 GLU A C 1
ATOM 1016 O O . GLU A 1 125 ? 10.991 11.250 1.118 1.00 86.06 125 GLU A O 1
ATOM 1021 N N . ASP A 1 126 ? 12.438 12.835 1.769 1.00 83.81 126 ASP A N 1
ATOM 1022 C CA . ASP A 1 126 ? 13.349 11.938 2.480 1.00 83.81 126 ASP A CA 1
ATOM 1023 C C . ASP A 1 126 ? 13.070 12.093 3.988 1.00 83.81 126 ASP A C 1
ATOM 1025 O O . ASP A 1 126 ? 13.185 13.193 4.531 1.00 83.81 126 ASP A O 1
ATOM 1029 N N . LYS A 1 127 ? 12.696 11.006 4.668 1.00 87.56 127 LYS A N 1
ATOM 1030 C CA . LYS A 1 127 ? 12.366 10.990 6.098 1.00 87.56 127 LYS A CA 1
ATOM 1031 C C . LYS A 1 127 ? 13.423 10.225 6.884 1.00 87.56 127 LYS A C 1
ATOM 1033 O O . LYS A 1 127 ? 13.722 9.072 6.580 1.00 87.56 127 LYS A O 1
ATOM 1038 N N . GLU A 1 128 ? 13.982 10.856 7.909 1.00 86.94 128 GLU A N 1
ATOM 1039 C CA . GLU A 1 128 ? 14.903 10.197 8.837 1.00 86.94 128 GLU A CA 1
ATOM 1040 C C . GLU A 1 128 ? 14.120 9.319 9.818 1.00 86.94 128 GLU A C 1
ATOM 1042 O O . GLU A 1 128 ? 13.218 9.792 10.514 1.00 86.94 128 GLU A O 1
ATOM 1047 N N . ILE A 1 129 ? 14.467 8.034 9.870 1.00 84.56 129 ILE A N 1
ATOM 1048 C CA . ILE A 1 129 ? 13.918 7.070 10.823 1.00 84.56 129 ILE A CA 1
ATOM 1049 C C . ILE A 1 129 ? 15.039 6.549 11.721 1.00 84.56 129 ILE A C 1
ATOM 1051 O O . ILE A 1 129 ? 16.150 6.263 11.266 1.00 84.56 129 ILE A O 1
ATOM 1055 N N . LEU A 1 130 ? 14.740 6.451 13.015 1.00 84.12 130 LEU A N 1
ATOM 1056 C CA . LEU A 1 130 ? 15.632 5.854 13.998 1.00 84.12 130 LEU A CA 1
ATOM 1057 C C . LEU A 1 130 ? 15.401 4.343 13.998 1.00 84.12 130 LEU A C 1
ATOM 1059 O O . LEU A 1 130 ? 14.287 3.884 14.240 1.00 84.12 130 LEU A O 1
ATOM 1063 N N . LEU A 1 131 ? 16.449 3.585 13.712 1.00 82.69 131 LEU A N 1
ATOM 1064 C CA . LEU A 1 131 ? 16.449 2.133 13.787 1.00 82.69 131 LEU A CA 1
ATOM 1065 C C . LEU A 1 131 ? 16.5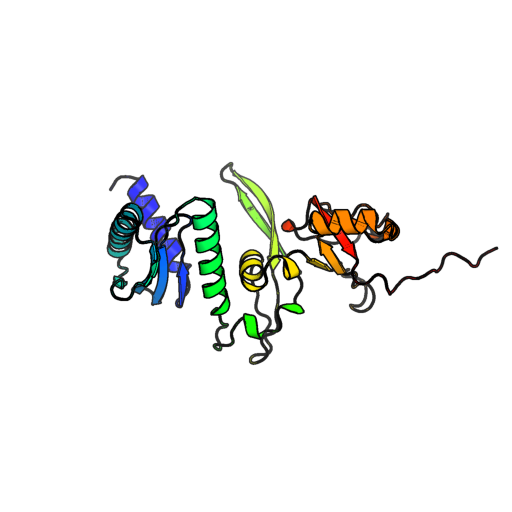60 1.676 15.247 1.00 82.69 131 LEU A C 1
ATOM 1067 O O . LEU A 1 131 ? 17.101 2.380 16.102 1.00 82.69 131 LEU A O 1
ATOM 1071 N N . ASP A 1 132 ? 16.120 0.450 15.524 1.00 77.44 132 ASP A N 1
ATOM 1072 C CA . ASP A 1 132 ? 16.153 -0.143 16.871 1.00 77.44 132 ASP A CA 1
ATOM 1073 C C . ASP A 1 132 ? 17.572 -0.263 17.453 1.00 77.44 132 ASP A C 1
ATOM 1075 O O . ASP A 1 132 ? 17.762 -0.352 18.666 1.00 77.44 132 ASP A O 1
ATOM 1079 N N . ASN A 1 133 ? 18.589 -0.254 16.588 1.00 81.00 133 ASN A N 1
ATOM 1080 C CA . ASN A 1 133 ? 19.998 -0.254 16.975 1.00 81.00 133 ASN A CA 1
ATOM 1081 C C . ASN A 1 133 ? 20.530 1.147 17.353 1.00 81.00 133 ASN A C 1
ATOM 1083 O O . ASN A 1 133 ? 21.687 1.263 17.755 1.00 81.00 133 ASN A O 1
ATOM 1087 N N . GLY A 1 134 ? 19.697 2.188 17.253 1.00 80.94 134 GLY A N 1
ATOM 1088 C CA . GLY A 1 134 ? 20.048 3.582 17.514 1.00 80.94 134 GLY A CA 1
ATOM 1089 C C . GLY A 1 134 ? 20.659 4.325 16.323 1.00 80.94 134 GLY A C 1
ATOM 1090 O O . GLY A 1 134 ? 20.990 5.501 16.473 1.00 80.94 134 GLY A O 1
ATOM 1091 N N . ASP A 1 135 ? 20.800 3.683 15.160 1.00 86.44 135 ASP A N 1
ATOM 1092 C CA . ASP A 1 135 ? 21.273 4.338 13.941 1.00 86.44 135 ASP A CA 1
ATOM 1093 C C . ASP A 1 135 ? 20.138 5.108 13.258 1.00 86.44 135 ASP A C 1
ATOM 1095 O O . ASP A 1 135 ? 18.974 4.715 13.303 1.00 86.44 135 ASP A O 1
ATOM 1099 N N . ILE A 1 136 ? 20.479 6.208 12.587 1.00 84.19 136 ILE A N 1
ATOM 1100 C CA . ILE A 1 136 ? 19.534 6.969 11.765 1.00 84.19 136 ILE A CA 1
ATOM 1101 C C . ILE A 1 136 ? 19.728 6.540 10.316 1.00 84.19 136 ILE A C 1
ATOM 1103 O O . ILE A 1 136 ? 20.841 6.602 9.792 1.00 84.19 136 ILE A O 1
ATOM 1107 N N . THR A 1 137 ? 18.644 6.133 9.663 1.00 84.50 137 THR A N 1
ATOM 1108 C CA . THR A 1 137 ? 18.625 5.904 8.217 1.00 84.50 137 THR A CA 1
ATOM 1109 C C . THR A 1 137 ? 17.628 6.843 7.551 1.00 84.50 137 THR A C 1
ATOM 1111 O O . THR A 1 137 ? 16.624 7.233 8.146 1.00 84.50 137 THR A O 1
ATOM 1114 N N . THR A 1 138 ? 17.911 7.236 6.313 1.00 80.12 138 THR A N 1
ATOM 1115 C CA . THR A 1 138 ? 17.004 8.039 5.494 1.00 80.12 138 THR A CA 1
ATOM 1116 C C . THR A 1 138 ? 16.158 7.114 4.630 1.00 80.12 138 THR A C 1
ATOM 1118 O O . THR A 1 138 ? 16.674 6.305 3.859 1.00 80.12 138 THR A O 1
ATOM 1121 N N . MET A 1 139 ? 14.840 7.229 4.760 1.00 82.62 139 MET A N 1
ATOM 1122 C CA . MET A 1 139 ? 13.875 6.498 3.952 1.00 82.62 139 MET A CA 1
ATOM 1123 C C . MET A 1 139 ? 13.205 7.451 2.967 1.00 82.62 139 MET A C 1
ATOM 1125 O O . MET A 1 139 ? 12.776 8.541 3.338 1.00 82.62 139 MET A O 1
ATOM 1129 N N . GLN A 1 140 ? 13.110 7.039 1.707 1.00 83.69 140 GLN A N 1
ATOM 1130 C CA . GLN A 1 140 ? 12.407 7.810 0.687 1.00 83.69 140 GLN A CA 1
ATOM 1131 C C . GLN A 1 140 ? 10.906 7.552 0.797 1.00 83.69 140 GLN A C 1
ATOM 1133 O O . GLN A 1 140 ? 10.478 6.401 0.720 1.00 83.69 140 GLN A O 1
ATOM 1138 N N . ILE A 1 141 ? 10.118 8.612 0.934 1.00 86.44 141 ILE A N 1
ATOM 1139 C CA . ILE A 1 141 ? 8.658 8.558 0.925 1.00 86.44 141 ILE A CA 1
ATOM 1140 C C . ILE A 1 141 ? 8.167 8.806 -0.498 1.00 86.44 141 ILE A C 1
ATOM 1142 O O . ILE A 1 141 ? 8.530 9.797 -1.138 1.00 86.44 141 ILE A O 1
ATOM 1146 N N . TRP A 1 142 ? 7.330 7.896 -0.982 1.00 90.19 142 TRP A N 1
ATOM 1147 C CA . TRP A 1 142 ? 6.720 7.932 -2.306 1.00 90.19 142 TRP A CA 1
ATOM 1148 C C . TRP A 1 142 ? 5.204 7.873 -2.169 1.00 90.19 142 TRP A C 1
ATOM 1150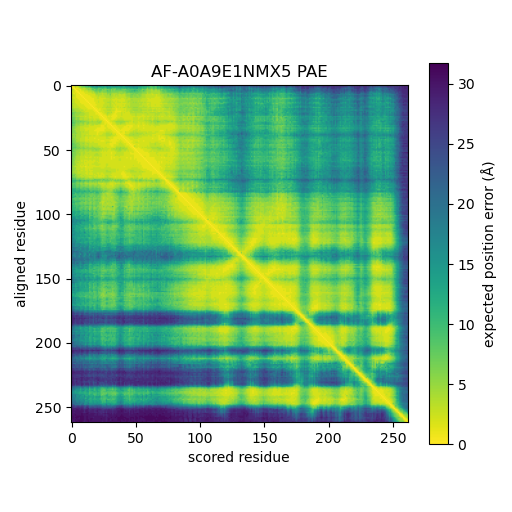 O O . TRP A 1 142 ? 4.708 7.244 -1.242 1.00 90.19 142 TRP A O 1
ATOM 1160 N N . ALA A 1 143 ? 4.480 8.501 -3.091 1.00 92.31 143 ALA A N 1
ATOM 1161 C CA . ALA A 1 143 ? 3.023 8.464 -3.110 1.00 92.31 143 ALA A CA 1
ATOM 1162 C C . ALA A 1 143 ? 2.474 8.563 -4.535 1.00 92.31 143 ALA A C 1
ATOM 1164 O O . ALA A 1 143 ? 3.135 9.075 -5.442 1.00 92.31 143 ALA A O 1
ATOM 1165 N N . TYR A 1 144 ? 1.236 8.119 -4.714 1.00 92.44 144 TYR A N 1
ATOM 1166 C CA . TYR A 1 144 ? 0.431 8.379 -5.901 1.00 92.44 144 TYR A CA 1
ATOM 1167 C C . TYR A 1 144 ? -0.514 9.540 -5.603 1.00 92.44 144 TYR A C 1
ATOM 1169 O O . TYR A 1 144 ? -1.170 9.546 -4.563 1.00 92.44 144 TYR A O 1
ATOM 1177 N N . ARG A 1 145 ? -0.572 10.532 -6.501 1.00 92.31 145 ARG A N 1
ATOM 1178 C CA . ARG A 1 145 ? -1.333 11.772 -6.286 1.00 92.31 145 ARG A CA 1
ATOM 1179 C C . ARG A 1 145 ? -2.493 11.977 -7.268 1.00 92.31 145 ARG A C 1
ATOM 1181 O O . ARG A 1 145 ? -2.414 12.896 -8.090 1.00 92.31 145 ARG A O 1
ATOM 1188 N N . PRO A 1 146 ? -3.559 11.150 -7.234 1.00 92.94 146 PRO A N 1
ATOM 1189 C CA . PRO A 1 146 ? -4.736 11.389 -8.065 1.00 92.94 146 PRO A CA 1
ATOM 1190 C C . PRO A 1 146 ? -5.389 12.730 -7.748 1.00 92.94 146 PRO A C 1
ATOM 1192 O O . PRO A 1 146 ? -5.357 13.204 -6.612 1.00 92.94 146 PRO A O 1
ATOM 1195 N N . LEU A 1 147 ? -6.009 13.317 -8.767 1.00 92.50 147 LEU A N 1
ATOM 1196 C CA . LEU A 1 147 ? -6.852 14.493 -8.624 1.00 92.50 147 LEU A CA 1
ATOM 1197 C C . LEU A 1 147 ? -8.282 14.032 -8.339 1.00 92.50 147 LEU A C 1
ATOM 1199 O O . LEU A 1 147 ? -8.879 13.342 -9.167 1.00 92.50 147 LEU A O 1
ATOM 1203 N N . ASN A 1 148 ? -8.850 14.437 -7.206 1.00 90.94 148 ASN A N 1
ATOM 1204 C CA . ASN A 1 148 ? -10.260 14.189 -6.945 1.00 90.94 148 ASN A CA 1
ATOM 1205 C C . ASN A 1 148 ? -11.109 15.070 -7.894 1.00 90.94 148 ASN A C 1
ATOM 1207 O O . ASN A 1 148 ? -10.994 16.299 -7.856 1.00 90.94 148 ASN A O 1
ATOM 1211 N N . PRO A 1 149 ? -11.980 14.484 -8.741 1.00 90.06 149 PRO A N 1
ATOM 1212 C CA . PRO A 1 149 ? -12.780 15.237 -9.710 1.00 90.06 149 PRO A CA 1
ATOM 1213 C C . PRO A 1 149 ? -13.835 16.156 -9.075 1.00 90.06 149 PRO A C 1
ATOM 1215 O O . PRO A 1 149 ? -14.285 17.101 -9.725 1.00 90.06 149 PRO A O 1
ATOM 1218 N N . ASN A 1 150 ? -14.243 15.894 -7.831 1.00 89.56 150 ASN A N 1
ATOM 1219 C CA . ASN A 1 150 ? -15.286 16.646 -7.138 1.00 89.56 150 ASN A CA 1
ATOM 1220 C C . ASN A 1 150 ? -14.727 17.827 -6.335 1.00 89.56 150 ASN A C 1
ATOM 1222 O O . ASN A 1 150 ? -15.315 18.910 -6.359 1.00 89.56 150 ASN A O 1
ATOM 1226 N N . THR A 1 151 ? -13.599 17.643 -5.645 1.00 88.12 151 THR A N 1
ATOM 1227 C CA . THR A 1 151 ? -12.963 18.706 -4.844 1.00 88.12 151 THR A CA 1
ATOM 1228 C C . THR A 1 151 ? -11.905 19.483 -5.626 1.00 88.12 151 THR A C 1
ATOM 1230 O O . THR A 1 151 ? -11.667 20.656 -5.338 1.00 88.12 151 THR A O 1
ATOM 1233 N N . GLY A 1 152 ? -11.289 18.863 -6.637 1.00 89.06 152 GLY A N 1
ATOM 1234 C CA . GLY A 1 152 ? -10.128 19.407 -7.339 1.00 89.06 152 GLY A CA 1
ATOM 1235 C C . GLY A 1 152 ? -8.840 19.363 -6.510 1.00 89.06 152 GLY A C 1
ATOM 1236 O O . GLY A 1 152 ? -7.869 20.029 -6.870 1.00 89.06 152 GLY A O 1
ATOM 1237 N N . GLU A 1 153 ? -8.821 18.616 -5.405 1.00 90.00 153 GLU A N 1
ATOM 1238 C CA . GLU A 1 153 ? -7.646 18.446 -4.550 1.00 90.00 153 GLU A CA 1
ATOM 1239 C C . GLU A 1 153 ? -6.887 17.158 -4.899 1.00 90.00 153 GLU A C 1
ATOM 1241 O O . GLU A 1 153 ? -7.473 16.177 -5.362 1.00 90.00 153 GLU A O 1
ATOM 1246 N N . HIS A 1 154 ? -5.567 17.164 -4.694 1.00 89.38 154 HIS A N 1
ATOM 1247 C CA . HIS A 1 154 ? -4.751 15.962 -4.845 1.00 89.38 154 HIS A CA 1
ATOM 1248 C C . HIS A 1 154 ? -4.763 15.155 -3.551 1.00 89.38 154 HIS A C 1
ATOM 1250 O O . HIS A 1 154 ? -4.344 15.654 -2.505 1.00 89.38 154 HIS A O 1
ATOM 1256 N N . LEU A 1 155 ? -5.175 13.895 -3.644 1.00 90.44 155 LEU A N 1
ATOM 1257 C CA . LEU A 1 155 ? -5.077 12.948 -2.540 1.00 90.44 155 LEU A CA 1
ATOM 1258 C C . LEU A 1 155 ? -3.704 12.274 -2.563 1.00 90.44 155 LEU A C 1
ATOM 1260 O O . LEU A 1 155 ? -3.183 11.999 -3.634 1.00 90.44 155 LEU A O 1
ATOM 1264 N N . SER A 1 156 ? -3.117 11.982 -1.404 1.00 90.69 156 SER A N 1
ATOM 1265 C CA . SER A 1 156 ? -1.899 11.169 -1.317 1.00 90.69 156 SER A CA 1
ATOM 1266 C C . SER A 1 156 ? -2.279 9.723 -1.011 1.00 90.69 156 SER A C 1
ATOM 1268 O O . SER A 1 156 ? -2.819 9.463 0.058 1.00 90.69 156 SER A O 1
ATOM 1270 N N . ILE A 1 157 ? -1.998 8.804 -1.934 1.00 90.38 157 ILE A N 1
ATOM 1271 C CA . ILE A 1 157 ? -2.199 7.360 -1.759 1.00 90.38 157 ILE A CA 1
ATOM 1272 C C . ILE A 1 157 ? -0.835 6.692 -1.579 1.00 90.38 157 ILE A C 1
ATOM 1274 O O . ILE A 1 157 ? 0.077 6.919 -2.384 1.00 90.38 157 ILE A O 1
ATOM 1278 N N . ASP A 1 158 ? -0.699 5.868 -0.542 1.00 90.38 158 ASP A N 1
ATOM 1279 C CA . ASP A 1 158 ? 0.514 5.091 -0.297 1.00 90.38 158 ASP A CA 1
ATOM 1280 C C . ASP A 1 158 ? 0.757 4.048 -1.409 1.00 90.38 158 ASP A C 1
ATOM 1282 O O . ASP A 1 158 ? -0.193 3.541 -2.015 1.00 90.38 158 ASP A O 1
ATOM 1286 N N . PRO A 1 159 ? 2.019 3.703 -1.728 1.00 92.00 159 PRO A N 1
ATOM 1287 C CA . PRO A 1 159 ? 2.319 2.782 -2.823 1.00 92.00 159 PRO A CA 1
ATOM 1288 C C . PRO A 1 159 ? 1.669 1.403 -2.670 1.00 92.00 159 PRO A C 1
ATOM 1290 O O . PRO A 1 159 ? 1.174 0.861 -3.658 1.00 92.00 159 PRO A O 1
ATOM 1293 N N . ASP A 1 160 ? 1.626 0.868 -1.450 1.00 89.44 160 ASP A N 1
ATOM 1294 C CA . ASP A 1 160 ? 1.026 -0.440 -1.160 1.00 89.44 160 ASP A CA 1
ATOM 1295 C C . ASP A 1 160 ? -0.500 -0.416 -1.365 1.00 89.44 160 ASP A C 1
ATOM 1297 O O . ASP A 1 160 ? -1.075 -1.326 -1.966 1.00 89.44 160 ASP A O 1
ATOM 1301 N N . ASP A 1 161 ? -1.155 0.671 -0.961 1.00 89.50 161 ASP A N 1
ATOM 1302 C CA . ASP A 1 161 ? -2.587 0.892 -1.176 1.00 89.50 161 ASP A CA 1
ATOM 1303 C C . ASP A 1 161 ? -2.913 1.023 -2.667 1.00 89.50 161 ASP A C 1
ATOM 1305 O O . ASP A 1 161 ? -3.863 0.418 -3.173 1.00 89.50 161 ASP A O 1
ATOM 1309 N N . TYR A 1 162 ? -2.082 1.755 -3.411 1.00 91.62 162 TYR A N 1
ATOM 1310 C CA . TYR A 1 162 ? -2.208 1.847 -4.862 1.00 91.62 162 TYR A CA 1
ATOM 1311 C C . TYR A 1 162 ? -1.993 0.485 -5.542 1.00 91.62 162 TYR A C 1
ATOM 1313 O O . TYR A 1 162 ? -2.710 0.146 -6.488 1.00 91.62 162 TYR A O 1
ATOM 1321 N N . HIS A 1 163 ? -1.047 -0.327 -5.055 1.00 92.62 163 HIS A N 1
ATOM 1322 C CA . HIS A 1 163 ? -0.815 -1.685 -5.553 1.00 92.62 163 HIS A CA 1
ATOM 1323 C C . HIS A 1 163 ? -2.034 -2.584 -5.347 1.00 92.62 163 HIS A C 1
ATOM 1325 O O . HIS A 1 163 ? -2.414 -3.330 -6.253 1.00 92.62 163 HIS A O 1
ATOM 1331 N N . LEU A 1 164 ? -2.696 -2.475 -4.196 1.00 89.25 164 LEU A N 1
ATOM 1332 C CA . LEU A 1 164 ? -3.948 -3.181 -3.937 1.00 89.25 164 LEU A CA 1
ATOM 1333 C C . LEU A 1 164 ? -5.063 -2.737 -4.891 1.00 89.25 164 LEU A C 1
ATOM 1335 O O . LEU A 1 164 ? -5.781 -3.587 -5.418 1.00 89.25 164 LEU A O 1
ATOM 1339 N N . LEU A 1 165 ? -5.187 -1.434 -5.150 1.00 90.06 165 LEU A N 1
ATOM 1340 C CA . LEU A 1 165 ? -6.226 -0.875 -6.021 1.00 90.06 165 LEU A CA 1
ATOM 1341 C C . LEU A 1 165 ? -6.038 -1.251 -7.495 1.00 90.06 165 LEU A C 1
ATOM 1343 O O . LEU A 1 165 ? -6.992 -1.662 -8.157 1.00 90.06 165 LEU A O 1
ATOM 1347 N N . MET A 1 166 ? -4.817 -1.104 -8.012 1.00 92.81 166 MET A N 1
ATOM 1348 C CA . MET A 1 166 ? -4.548 -1.134 -9.453 1.00 92.81 166 MET A CA 1
ATOM 1349 C C . MET A 1 166 ? -3.788 -2.379 -9.922 1.00 92.81 166 MET A C 1
ATOM 1351 O O . MET A 1 166 ? -3.726 -2.655 -11.124 1.00 92.81 166 MET A O 1
ATOM 1355 N N . GLY A 1 167 ? -3.231 -3.155 -8.990 1.00 90.44 167 GLY A N 1
ATOM 1356 C CA . GLY A 1 167 ? -2.428 -4.338 -9.280 1.00 90.44 167 GLY A CA 1
ATOM 1357 C C . GLY A 1 167 ? -1.100 -4.030 -9.975 1.00 90.44 167 GLY A C 1
ATOM 1358 O O . GLY A 1 167 ? -0.728 -2.880 -10.214 1.00 90.44 167 GLY A O 1
ATOM 1359 N N . ASP A 1 168 ? -0.378 -5.095 -10.326 1.00 90.56 168 ASP A N 1
ATOM 1360 C CA . ASP A 1 168 ? 0.999 -5.017 -10.830 1.00 90.56 168 ASP A CA 1
ATOM 1361 C C . ASP A 1 168 ? 1.116 -4.174 -12.102 1.00 90.56 168 ASP A C 1
ATOM 1363 O O . ASP A 1 168 ? 2.058 -3.404 -12.237 1.00 90.56 168 ASP A O 1
ATOM 1367 N N . LYS A 1 169 ? 0.137 -4.255 -13.013 1.00 89.06 169 LYS A N 1
ATOM 1368 C CA . LYS A 1 169 ? 0.186 -3.582 -14.323 1.00 89.06 169 LYS A CA 1
ATOM 1369 C C . LYS A 1 169 ? 0.437 -2.074 -14.212 1.00 89.06 169 LYS A C 1
ATOM 1371 O O . LYS A 1 169 ? 1.177 -1.512 -15.015 1.00 89.06 169 LYS A O 1
ATOM 1376 N N . TYR A 1 170 ? -0.209 -1.417 -13.253 1.00 91.62 170 TYR A N 1
ATOM 1377 C CA . TYR A 1 170 ? -0.098 0.030 -13.062 1.00 91.62 170 TYR A CA 1
ATOM 1378 C C . TYR A 1 170 ? 0.832 0.405 -11.909 1.00 91.62 170 TYR A C 1
ATOM 1380 O O . TYR A 1 170 ? 1.279 1.548 -11.852 1.00 91.62 170 TYR A O 1
ATOM 1388 N N . PHE A 1 171 ? 1.124 -0.530 -11.006 1.00 94.00 171 PHE A N 1
ATOM 1389 C CA . PHE A 1 171 ? 2.074 -0.338 -9.914 1.00 94.00 171 PHE A CA 1
ATOM 1390 C C . PHE A 1 171 ? 3.535 -0.475 -10.376 1.00 94.00 171 PHE A C 1
ATOM 1392 O O . PHE A 1 171 ? 4.406 0.292 -9.962 1.00 94.00 171 PHE A O 1
ATOM 1399 N N . MET A 1 172 ? 3.803 -1.417 -11.284 1.00 93.38 172 MET A N 1
ATOM 1400 C CA . MET A 1 172 ? 5.134 -1.743 -11.802 1.00 93.38 172 MET A CA 1
ATOM 1401 C C . MET A 1 172 ? 5.529 -0.849 -12.982 1.00 93.38 172 MET A C 1
ATOM 1403 O O . MET A 1 172 ? 5.967 -1.314 -14.036 1.00 93.38 172 MET A O 1
ATOM 1407 N N . ARG A 1 173 ? 5.361 0.463 -12.814 1.00 91.69 173 ARG A N 1
ATOM 1408 C CA . ARG A 1 173 ? 5.744 1.470 -13.805 1.00 91.69 173 ARG A CA 1
ATOM 1409 C C . ARG A 1 173 ? 6.241 2.736 -13.131 1.00 91.69 173 ARG A C 1
ATOM 1411 O O . ARG A 1 173 ? 5.877 3.050 -12.002 1.00 91.69 173 ARG A O 1
ATOM 1418 N N . PHE A 1 174 ? 7.042 3.503 -13.850 1.00 89.19 174 PHE A N 1
ATOM 1419 C CA . PHE A 1 174 ? 7.507 4.804 -13.395 1.00 89.19 174 PHE A CA 1
ATOM 1420 C C . PHE A 1 174 ? 7.794 5.711 -14.584 1.00 89.19 174 PHE A C 1
ATOM 1422 O O . PHE A 1 174 ? 7.947 5.260 -15.719 1.00 89.19 174 PHE A O 1
ATOM 1429 N N . ARG A 1 175 ? 7.870 7.011 -14.312 1.00 84.00 175 ARG A N 1
ATOM 1430 C CA . ARG A 1 175 ? 8.235 8.011 -15.306 1.00 84.00 175 ARG A CA 1
ATOM 1431 C C . ARG A 1 175 ? 9.478 8.743 -14.838 1.00 84.00 175 ARG A C 1
ATOM 1433 O O . ARG A 1 175 ? 9.551 9.161 -13.682 1.00 84.00 175 ARG A O 1
ATOM 1440 N N . LEU A 1 176 ? 10.440 8.932 -15.733 1.00 76.19 176 LEU A N 1
ATOM 1441 C CA . LEU A 1 176 ? 11.567 9.811 -15.447 1.00 76.19 176 LEU A CA 1
ATOM 1442 C C . LEU A 1 176 ? 11.065 11.253 -15.503 1.00 76.19 176 LEU A C 1
ATOM 1444 O O . LEU A 1 176 ? 10.689 11.722 -16.572 1.00 76.19 176 LEU A O 1
ATOM 1448 N N . ARG A 1 177 ? 11.069 11.960 -14.369 1.00 65.69 177 ARG A N 1
ATOM 1449 C CA . ARG A 1 177 ? 10.883 13.416 -14.340 1.00 65.69 177 ARG A CA 1
ATOM 1450 C C . ARG A 1 177 ? 12.209 14.086 -14.012 1.00 65.69 177 ARG A C 1
ATOM 1452 O O . ARG A 1 177 ? 12.856 13.740 -13.025 1.00 65.69 177 ARG A O 1
ATOM 1459 N N . SER A 1 178 ? 12.600 15.062 -14.825 1.00 60.38 178 SER A N 1
ATOM 1460 C CA . SER A 1 178 ? 13.686 15.980 -14.489 1.00 60.38 178 SER A CA 1
ATOM 1461 C C . SER A 1 178 ? 13.097 17.289 -13.987 1.00 60.38 178 SER A C 1
ATOM 1463 O O . SER A 1 178 ? 12.196 17.842 -14.604 1.00 60.38 178 SER A O 1
ATOM 1465 N N . SER A 1 179 ? 13.627 17.819 -12.888 1.00 50.19 179 SER A N 1
ATOM 1466 C CA . SER A 1 179 ? 13.164 19.082 -12.304 1.00 50.19 179 SER A CA 1
ATOM 1467 C C . SER A 1 179 ? 13.533 20.326 -13.126 1.00 50.19 179 SER A C 1
ATOM 1469 O O . SER A 1 179 ? 13.167 21.432 -12.740 1.00 50.19 179 SER A O 1
ATOM 1471 N N . LYS A 1 180 ? 14.351 20.182 -14.179 1.00 49.97 180 LYS A N 1
ATOM 1472 C CA . LYS A 1 180 ? 14.864 21.298 -14.996 1.00 49.97 180 LYS A CA 1
ATOM 1473 C C . LYS A 1 180 ? 14.256 21.387 -16.391 1.00 49.97 180 LYS A C 1
ATOM 1475 O O . LYS A 1 180 ? 14.353 22.447 -17.002 1.00 49.97 180 LYS A O 1
ATOM 1480 N N . PHE A 1 181 ? 13.693 20.296 -16.894 1.00 50.41 181 PHE A N 1
ATOM 1481 C CA . PHE A 1 181 ? 13.076 20.264 -18.211 1.00 50.41 181 PHE A CA 1
ATOM 1482 C C . PHE A 1 181 ? 11.574 20.487 -18.061 1.00 50.41 181 PHE A C 1
ATOM 1484 O O . PHE A 1 181 ? 10.975 20.032 -17.087 1.00 50.41 181 PHE A O 1
ATOM 1491 N N . ASP A 1 182 ? 10.988 21.222 -19.004 1.00 50.03 182 ASP A N 1
ATOM 1492 C CA . ASP A 1 182 ? 9.543 21.435 -19.056 1.00 50.03 182 ASP A CA 1
ATOM 1493 C C . ASP A 1 182 ? 8.842 20.065 -19.075 1.00 50.03 182 ASP A C 1
ATOM 1495 O O . ASP A 1 182 ? 9.366 19.119 -19.673 1.00 50.03 182 ASP A O 1
ATOM 1499 N N . GLU A 1 183 ? 7.649 19.933 -18.481 1.00 52.56 183 GLU A N 1
ATOM 1500 C CA . GLU A 1 183 ? 6.892 18.658 -18.418 1.00 52.56 183 GLU A CA 1
ATOM 1501 C C . GLU A 1 183 ? 6.661 18.010 -19.799 1.00 52.56 183 GLU A C 1
ATOM 1503 O O . GLU A 1 183 ? 6.255 16.855 -19.911 1.00 52.56 183 GLU A O 1
ATOM 1508 N N . SER A 1 184 ? 6.922 18.749 -20.876 1.00 51.81 184 SER A N 1
ATOM 1509 C CA . SER A 1 184 ? 6.831 18.297 -22.257 1.00 51.81 184 SER A CA 1
ATOM 1510 C C . SER A 1 184 ? 8.090 17.589 -22.801 1.00 51.81 184 SER A C 1
ATOM 1512 O O . SER A 1 184 ? 7.977 16.896 -23.821 1.00 51.81 184 SER A O 1
ATOM 1514 N N . GLU A 1 185 ? 9.253 17.704 -22.145 1.00 52.56 185 GLU A N 1
ATOM 1515 C CA . GLU A 1 185 ? 10.566 17.340 -22.711 1.00 52.56 185 GLU A CA 1
ATOM 1516 C C . GLU A 1 185 ? 11.166 16.021 -22.183 1.00 52.56 185 GLU A C 1
ATOM 1518 O O . GLU A 1 185 ? 11.865 15.345 -22.936 1.00 52.56 185 GLU A O 1
ATOM 1523 N N . MET A 1 186 ? 10.840 15.577 -20.961 1.00 58.25 186 MET A N 1
ATOM 1524 C CA . MET A 1 186 ? 11.211 14.242 -20.450 1.00 58.25 186 MET A CA 1
ATOM 1525 C C . MET A 1 186 ? 10.003 13.561 -19.796 1.00 58.25 186 MET A C 1
ATOM 1527 O O . MET A 1 186 ? 9.751 13.737 -18.611 1.00 58.25 186 MET A O 1
ATOM 1531 N N . ASN A 1 187 ? 9.267 12.776 -20.589 1.00 66.69 187 ASN A N 1
ATOM 1532 C CA . ASN A 1 187 ? 8.219 11.858 -20.124 1.00 66.69 187 ASN A CA 1
ATOM 1533 C C . ASN A 1 187 ? 8.514 10.447 -20.649 1.00 66.69 187 ASN A C 1
ATOM 1535 O O . ASN A 1 187 ? 7.666 9.832 -21.297 1.00 66.69 187 ASN A O 1
ATOM 1539 N N . ASP A 1 188 ? 9.737 9.963 -20.429 1.00 77.62 188 ASP A N 1
ATOM 1540 C CA . ASP A 1 188 ? 10.036 8.562 -20.706 1.00 77.62 188 ASP A CA 1
ATOM 1541 C C . ASP A 1 188 ? 9.338 7.711 -19.648 1.00 77.62 188 ASP A C 1
ATOM 1543 O O . ASP A 1 188 ? 9.579 7.844 -18.441 1.00 77.62 188 ASP A O 1
ATOM 1547 N N . GLU A 1 189 ? 8.434 6.871 -20.126 1.00 85.94 189 GLU A N 1
ATOM 1548 C CA . GLU A 1 189 ? 7.629 5.967 -19.325 1.00 85.94 189 GLU A CA 1
ATOM 1549 C C . GLU A 1 189 ? 8.235 4.580 -19.396 1.00 85.94 189 GLU A C 1
ATOM 1551 O O . GLU A 1 189 ? 8.546 4.086 -20.478 1.00 85.94 189 GLU A O 1
ATOM 1556 N N . TYR A 1 190 ? 8.395 3.960 -18.238 1.00 87.31 190 TYR A N 1
ATOM 1557 C CA . TYR A 1 190 ? 8.987 2.644 -18.105 1.00 87.31 190 TYR A CA 1
ATOM 1558 C C . TYR A 1 190 ? 8.011 1.725 -17.394 1.00 87.31 190 TYR A C 1
ATOM 1560 O O . TYR A 1 190 ? 7.447 2.095 -16.364 1.00 87.31 190 TYR A O 1
ATOM 1568 N N . ILE A 1 191 ? 7.851 0.519 -17.929 1.00 90.69 191 ILE A N 1
ATOM 1569 C CA . ILE A 1 191 ? 7.041 -0.546 -17.333 1.00 90.69 191 ILE A CA 1
ATOM 1570 C C . ILE A 1 191 ? 7.942 -1.755 -17.101 1.00 90.69 191 ILE A C 1
ATOM 1572 O O . ILE A 1 191 ? 8.714 -2.122 -17.991 1.00 90.69 191 ILE A O 1
ATOM 1576 N N . ALA A 1 192 ? 7.871 -2.348 -15.909 1.00 92.06 192 ALA A N 1
ATOM 1577 C CA . ALA A 1 192 ? 8.585 -3.583 -15.617 1.00 92.06 192 ALA A CA 1
ATOM 1578 C C . ALA A 1 192 ? 7.963 -4.740 -16.395 1.00 92.06 192 ALA A C 1
ATOM 1580 O O . ALA A 1 192 ? 6.744 -4.893 -16.411 1.00 92.06 192 ALA A O 1
ATOM 1581 N N . LEU A 1 193 ? 8.811 -5.567 -16.994 1.00 89.56 193 LEU A N 1
ATOM 1582 C CA . LEU A 1 193 ? 8.374 -6.746 -17.721 1.00 89.56 193 LEU A CA 1
ATOM 1583 C C . LEU A 1 193 ? 8.279 -7.953 -16.788 1.00 89.56 193 LEU A C 1
ATOM 1585 O O . LEU A 1 193 ? 9.174 -8.209 -15.973 1.00 89.56 193 LEU A O 1
ATOM 1589 N N . SER A 1 194 ? 7.218 -8.737 -16.961 1.00 89.75 194 SER A N 1
ATOM 1590 C CA . SER A 1 194 ? 7.125 -10.082 -16.408 1.00 89.75 194 SER A CA 1
ATOM 1591 C C . SER A 1 194 ? 8.197 -10.990 -17.019 1.00 89.75 194 SER A C 1
ATOM 1593 O O . SER A 1 194 ? 8.852 -10.674 -18.016 1.00 89.75 194 SER A O 1
ATOM 1595 N N . ARG A 1 195 ? 8.385 -12.174 -16.433 1.00 86.00 195 ARG A N 1
ATOM 1596 C CA . ARG A 1 195 ? 9.314 -13.162 -16.985 1.00 86.00 195 ARG A CA 1
ATOM 1597 C C . ARG A 1 195 ? 8.921 -13.596 -18.395 1.00 86.00 195 ARG A C 1
ATOM 1599 O O . ARG A 1 195 ? 9.796 -13.764 -19.240 1.00 86.00 195 ARG A O 1
ATOM 1606 N N . GLU A 1 196 ? 7.634 -13.803 -18.621 1.00 87.69 196 GLU A N 1
ATOM 1607 C CA . GLU A 1 196 ? 7.069 -14.175 -19.913 1.00 87.69 196 GLU A CA 1
ATOM 1608 C C . GLU A 1 196 ? 7.293 -13.053 -20.929 1.00 87.69 196 GLU A C 1
ATOM 1610 O O . GLU A 1 196 ? 7.834 -13.308 -22.002 1.00 87.69 196 GLU A O 1
ATOM 1615 N N . GLU A 1 197 ? 7.004 -11.806 -20.548 1.00 88.19 197 GLU A N 1
ATOM 1616 C CA . GLU A 1 197 ? 7.215 -10.631 -21.401 1.00 88.19 197 GLU A CA 1
ATOM 1617 C C . GLU A 1 197 ? 8.700 -10.413 -21.731 1.00 88.19 197 GLU A C 1
ATOM 1619 O O . GLU A 1 197 ? 9.037 -10.046 -22.853 1.00 88.19 197 GLU A O 1
ATOM 1624 N N . MET A 1 198 ? 9.615 -10.693 -20.794 1.00 84.50 198 MET A N 1
ATOM 1625 C CA . MET A 1 198 ? 11.058 -10.665 -21.061 1.00 84.50 198 MET A CA 1
ATOM 1626 C C . MET A 1 198 ? 11.482 -11.721 -22.089 1.00 84.50 198 MET A C 1
ATOM 1628 O O . MET A 1 198 ? 12.321 -11.433 -22.941 1.00 84.50 198 MET A O 1
ATOM 1632 N N . ILE A 1 199 ? 10.935 -12.940 -22.012 1.00 85.88 199 ILE A N 1
ATOM 1633 C CA . ILE A 1 199 ? 11.229 -14.005 -22.985 1.00 85.88 199 ILE A CA 1
ATOM 1634 C C . ILE A 1 199 ? 10.720 -13.588 -24.362 1.00 85.88 199 ILE A C 1
ATOM 1636 O O . ILE A 1 199 ? 11.477 -13.638 -25.327 1.00 85.88 199 ILE A O 1
ATOM 1640 N N . GLU A 1 200 ? 9.479 -13.107 -24.438 1.00 85.94 200 GLU A N 1
ATOM 1641 C CA . GLU A 1 200 ? 8.897 -12.609 -25.685 1.00 85.94 200 GLU A CA 1
ATOM 1642 C C . GLU A 1 200 ? 9.709 -11.448 -26.266 1.00 85.94 200 GLU A C 1
ATOM 1644 O O . GLU A 1 200 ? 9.986 -11.428 -27.465 1.00 85.94 200 GLU A O 1
ATOM 1649 N N . TYR A 1 201 ? 10.154 -10.512 -25.424 1.00 81.94 201 TYR A N 1
ATOM 1650 C CA . TYR A 1 201 ? 11.000 -9.397 -25.840 1.00 81.94 201 TYR A CA 1
ATOM 1651 C C . TYR A 1 201 ? 12.318 -9.888 -26.455 1.00 81.94 201 TYR A C 1
ATOM 1653 O O . TYR A 1 201 ? 12.678 -9.459 -27.552 1.00 81.94 201 TYR A O 1
ATOM 1661 N N . VAL A 1 202 ? 13.002 -10.839 -25.814 1.00 81.38 202 VAL A N 1
ATOM 1662 C CA . VAL A 1 202 ? 14.244 -11.433 -26.338 1.00 81.38 202 VAL A CA 1
ATOM 1663 C C . VAL A 1 202 ? 13.997 -12.196 -27.646 1.00 81.38 202 VAL A C 1
ATOM 1665 O O . VAL A 1 202 ? 14.753 -12.028 -28.604 1.00 81.38 202 VAL A O 1
ATOM 1668 N N . ASP A 1 203 ? 12.926 -12.987 -27.715 1.00 83.56 203 ASP A N 1
ATOM 1669 C CA . ASP A 1 203 ? 12.585 -13.807 -28.883 1.00 83.56 203 ASP A CA 1
ATOM 1670 C C . ASP A 1 203 ? 12.115 -12.964 -30.080 1.00 83.56 203 ASP A C 1
ATOM 1672 O O . ASP A 1 203 ? 12.325 -13.338 -31.238 1.00 83.56 203 ASP A O 1
ATOM 1676 N N . SER A 1 204 ? 11.510 -11.802 -29.820 1.00 78.94 204 SER A N 1
ATOM 1677 C CA . SER A 1 204 ? 11.015 -10.881 -30.849 1.00 78.94 204 SER A CA 1
ATOM 1678 C C . SER A 1 204 ? 12.129 -10.215 -31.662 1.00 78.94 204 SER A C 1
ATOM 1680 O O . SER A 1 204 ? 11.861 -9.666 -32.734 1.00 78.94 204 SER A O 1
ATOM 1682 N N . ASN A 1 205 ? 13.377 -10.266 -31.179 1.00 67.94 205 ASN A N 1
ATOM 1683 C CA . ASN A 1 205 ? 14.543 -9.630 -31.793 1.00 67.94 205 ASN A CA 1
ATOM 1684 C C . ASN A 1 205 ? 14.340 -8.119 -32.067 1.00 67.94 205 ASN A C 1
ATOM 1686 O O . ASN A 1 205 ? 15.029 -7.530 -32.907 1.00 67.94 205 ASN A O 1
ATOM 1690 N N . ILE A 1 206 ? 13.376 -7.494 -31.375 1.00 64.50 206 ILE A N 1
ATOM 1691 C CA . ILE A 1 206 ? 13.207 -6.044 -31.311 1.00 64.50 206 ILE A CA 1
ATOM 1692 C C . ILE A 1 206 ? 14.462 -5.540 -30.599 1.00 64.50 206 ILE A C 1
ATOM 1694 O O . ILE A 1 206 ? 14.783 -6.011 -29.512 1.00 64.50 206 ILE A O 1
ATOM 1698 N N . GLY A 1 207 ? 15.238 -4.688 -31.274 1.00 57.97 207 GLY A N 1
ATOM 1699 C CA . GLY A 1 207 ? 16.590 -4.316 -30.853 1.00 57.97 207 GLY A CA 1
ATOM 1700 C C . GLY A 1 207 ? 16.693 -4.031 -29.353 1.00 57.97 207 GLY A C 1
ATOM 1701 O O . GLY A 1 207 ? 15.817 -3.398 -28.771 1.00 57.97 207 GLY A O 1
ATOM 1702 N N . THR A 1 208 ? 17.790 -4.476 -28.737 1.00 59.62 208 THR A N 1
ATOM 1703 C CA . THR A 1 208 ? 18.080 -4.417 -27.290 1.00 59.62 208 THR A CA 1
ATOM 1704 C C . THR A 1 208 ? 18.021 -3.021 -26.662 1.00 59.62 208 THR A C 1
ATOM 1706 O O . THR A 1 208 ? 18.160 -2.891 -25.452 1.00 59.62 208 THR A O 1
ATOM 1709 N N . ASP A 1 209 ? 17.801 -1.987 -27.463 1.00 62.56 209 ASP A N 1
ATOM 1710 C CA . ASP A 1 209 ? 17.979 -0.582 -27.119 1.00 62.56 209 ASP A CA 1
ATOM 1711 C C . ASP A 1 209 ? 16.761 0.030 -26.399 1.00 62.56 209 ASP A C 1
ATOM 1713 O O . ASP A 1 209 ? 16.815 1.187 -25.987 1.00 62.56 209 ASP A O 1
ATOM 1717 N N . GLN A 1 210 ? 15.659 -0.718 -26.246 1.00 68.06 210 GLN A N 1
ATOM 1718 C CA . GLN A 1 210 ? 14.422 -0.248 -25.595 1.00 68.06 210 GLN A CA 1
ATOM 1719 C C . GLN A 1 210 ? 14.201 -0.807 -24.181 1.00 68.06 210 GLN A C 1
ATOM 1721 O O . GLN A 1 210 ? 13.338 -0.310 -23.453 1.00 68.06 210 GLN A O 1
ATOM 1726 N N . GLY A 1 211 ? 14.969 -1.828 -23.797 1.00 73.25 211 GLY A N 1
ATOM 1727 C CA . GLY A 1 211 ? 14.885 -2.499 -22.505 1.00 73.25 211 GLY A CA 1
ATOM 1728 C C . GLY A 1 211 ? 16.079 -2.159 -21.619 1.00 73.25 211 GLY A C 1
ATOM 1729 O O . GLY A 1 211 ? 17.192 -1.957 -22.106 1.00 73.25 211 GLY A O 1
ATOM 1730 N N . CYS A 1 212 ? 15.863 -2.092 -20.311 1.00 77.19 212 CYS A N 1
ATOM 1731 C CA . CYS A 1 212 ? 16.888 -1.668 -19.374 1.00 77.19 212 CYS A CA 1
ATOM 1732 C C . CYS A 1 212 ? 16.734 -2.299 -17.990 1.00 77.19 212 CYS A C 1
ATOM 1734 O O . CYS A 1 212 ? 15.626 -2.475 -17.487 1.00 77.19 212 CYS A O 1
ATOM 1736 N N . ALA A 1 213 ? 17.859 -2.619 -17.349 1.00 81.44 213 ALA A N 1
ATOM 1737 C CA . ALA A 1 213 ? 17.858 -3.044 -15.953 1.00 81.44 213 ALA A CA 1
ATOM 1738 C C . ALA A 1 213 ? 17.900 -1.813 -15.043 1.00 81.44 213 ALA A C 1
ATOM 1740 O O . ALA A 1 213 ? 18.725 -0.912 -15.230 1.00 81.44 213 ALA A O 1
ATOM 1741 N N . VAL A 1 214 ? 17.016 -1.783 -14.052 1.00 80.12 214 VAL A N 1
ATOM 1742 C CA . VAL A 1 214 ? 16.809 -0.622 -13.189 1.00 80.12 214 VAL A CA 1
ATOM 1743 C C . VAL A 1 214 ? 17.531 -0.818 -11.855 1.00 80.12 214 VAL A C 1
ATOM 1745 O O . VAL A 1 214 ? 17.305 -1.797 -11.148 1.00 80.12 214 VAL A O 1
ATOM 1748 N N . GLY A 1 215 ? 18.416 0.112 -11.498 1.00 70.62 215 GLY A N 1
ATOM 1749 C CA . GLY A 1 215 ? 19.102 0.181 -10.206 1.00 70.62 215 GLY A CA 1
ATOM 1750 C C . GLY A 1 215 ? 18.648 1.381 -9.372 1.00 70.62 215 GLY A C 1
ATOM 1751 O O . GLY A 1 215 ? 17.867 2.210 -9.828 1.00 70.62 215 GLY A O 1
ATOM 1752 N N . SER A 1 216 ? 19.175 1.510 -8.151 1.00 62.75 216 SER A N 1
ATOM 1753 C CA . SER A 1 216 ? 18.736 2.545 -7.199 1.00 62.75 216 SER A CA 1
ATOM 1754 C C . SER A 1 216 ? 19.025 3.987 -7.623 1.00 62.75 216 SER A C 1
ATOM 1756 O O . SER A 1 216 ? 18.361 4.916 -7.169 1.00 62.75 216 SER A O 1
ATOM 1758 N N . THR A 1 217 ? 20.014 4.185 -8.493 1.00 57.81 217 THR A N 1
ATOM 1759 C CA . THR A 1 217 ? 20.453 5.506 -8.974 1.00 57.81 217 THR A CA 1
ATOM 1760 C C . THR A 1 217 ? 20.769 5.530 -10.467 1.00 57.81 217 THR A C 1
ATOM 1762 O O . THR A 1 217 ? 21.267 6.531 -10.979 1.00 57.81 217 THR A O 1
ATOM 1765 N N . SER A 1 218 ? 20.539 4.426 -11.179 1.00 60.22 218 SER A N 1
ATOM 1766 C CA . SER A 1 218 ? 20.915 4.300 -12.586 1.00 60.22 218 SER A CA 1
ATOM 1767 C C . SER A 1 218 ? 20.017 3.313 -13.314 1.00 60.22 218 SER A C 1
ATOM 1769 O O . SER A 1 218 ? 19.475 2.387 -12.717 1.00 60.22 218 SER A O 1
ATOM 1771 N N . ILE A 1 219 ? 19.895 3.503 -14.623 1.00 59.47 219 ILE A N 1
ATOM 1772 C CA . ILE A 1 219 ? 19.239 2.566 -15.528 1.00 59.47 219 ILE A CA 1
ATOM 1773 C C . ILE A 1 219 ? 20.303 2.093 -16.518 1.00 59.47 219 ILE A C 1
ATOM 1775 O O . ILE A 1 219 ? 20.839 2.882 -17.302 1.00 59.47 219 ILE A O 1
ATOM 1779 N N . GLN A 1 220 ? 20.650 0.807 -16.467 1.00 55.72 220 GLN A N 1
ATOM 1780 C CA . GLN A 1 220 ? 21.613 0.218 -17.395 1.00 55.72 220 GLN A CA 1
ATOM 1781 C C . GLN A 1 220 ? 20.991 0.127 -18.792 1.00 55.72 220 GLN A C 1
ATOM 1783 O O . GLN A 1 220 ? 19.942 -0.484 -18.957 1.00 55.72 220 GLN A O 1
ATOM 1788 N N . GLY A 1 221 ? 21.649 0.723 -19.791 1.00 50.84 221 GLY A N 1
ATOM 1789 C CA . GLY A 1 221 ? 21.170 0.781 -21.182 1.00 50.84 221 GLY A CA 1
ATOM 1790 C C . GLY A 1 221 ? 20.781 2.187 -21.653 1.00 50.84 221 GLY A C 1
ATOM 1791 O O . GLY A 1 221 ? 20.820 2.459 -22.847 1.00 50.84 221 GLY A O 1
ATOM 1792 N N . VAL A 1 222 ? 20.526 3.123 -20.731 1.00 51.31 222 VAL A N 1
ATOM 1793 C CA . VAL A 1 222 ? 20.186 4.524 -21.061 1.00 51.31 222 VAL A CA 1
ATOM 1794 C C . VAL A 1 222 ? 21.448 5.409 -21.219 1.00 51.31 222 VAL A C 1
ATOM 1796 O O . VAL A 1 222 ? 21.372 6.542 -21.691 1.00 51.31 222 VAL A O 1
ATOM 1799 N N . GLY A 1 223 ? 22.643 4.871 -20.929 1.00 47.03 223 GLY A N 1
ATOM 1800 C CA . GLY A 1 223 ? 23.932 5.578 -21.027 1.00 47.03 223 GLY A CA 1
ATOM 1801 C C . GLY A 1 223 ? 24.046 6.757 -20.050 1.00 47.03 223 GLY A C 1
ATOM 1802 O O . GLY A 1 223 ? 23.195 6.921 -19.180 1.00 47.03 223 GLY A O 1
ATOM 1803 N N . ASP A 1 224 ? 25.061 7.615 -20.218 1.00 43.06 224 ASP A N 1
ATOM 1804 C CA . ASP A 1 224 ? 25.311 8.847 -19.429 1.00 43.06 224 ASP A CA 1
ATOM 1805 C C . ASP A 1 224 ? 24.127 9.851 -19.393 1.00 43.06 224 ASP A C 1
ATOM 1807 O O . ASP A 1 224 ? 24.244 10.937 -18.843 1.00 43.06 224 ASP A O 1
ATOM 1811 N N . ARG A 1 225 ? 22.965 9.518 -19.971 1.00 47.66 225 ARG A N 1
ATOM 1812 C CA . ARG A 1 225 ? 21.786 10.384 -20.126 1.00 47.66 225 ARG A CA 1
ATOM 1813 C C . ARG A 1 225 ? 20.972 10.588 -18.845 1.00 47.66 225 ARG A C 1
ATOM 1815 O O . ARG A 1 225 ? 20.123 11.470 -18.814 1.00 47.66 225 ARG A O 1
ATOM 1822 N N . LEU A 1 226 ? 21.216 9.793 -17.803 1.00 51.69 226 LEU A N 1
ATOM 1823 C CA . LEU A 1 226 ? 20.590 9.963 -16.481 1.00 51.69 226 LEU A CA 1
ATOM 1824 C C . LEU A 1 226 ? 21.403 10.844 -15.535 1.00 51.69 226 LEU A C 1
ATOM 1826 O O . LEU A 1 226 ? 20.896 11.276 -14.500 1.00 51.69 226 LEU A O 1
ATOM 1830 N N . HIS A 1 227 ? 22.651 11.126 -15.899 1.00 44.81 227 HIS A N 1
ATOM 1831 C CA . HIS A 1 227 ? 23.432 12.176 -15.283 1.00 44.81 227 HIS A CA 1
ATOM 1832 C C . HIS A 1 227 ? 23.302 13.400 -16.176 1.00 44.81 227 HIS A C 1
ATOM 1834 O O . HIS A 1 227 ? 23.846 13.450 -17.277 1.00 44.81 227 HIS A O 1
ATOM 1840 N N . THR A 1 228 ? 22.585 14.422 -15.724 1.00 47.38 228 THR A N 1
ATOM 1841 C CA . THR A 1 228 ? 22.784 15.726 -16.339 1.00 47.38 228 THR A CA 1
ATOM 1842 C C . THR A 1 228 ? 24.261 16.093 -16.132 1.00 47.38 228 THR A C 1
ATOM 1844 O O . THR A 1 228 ? 24.794 15.994 -15.025 1.00 47.38 228 THR A O 1
ATOM 1847 N N . ASN A 1 229 ? 24.950 16.504 -17.202 1.00 43.31 229 ASN A N 1
ATOM 1848 C CA . ASN A 1 229 ? 26.370 16.905 -17.178 1.00 43.31 229 ASN A CA 1
ATOM 1849 C C . ASN A 1 229 ? 26.684 18.042 -16.175 1.00 43.31 229 ASN A C 1
ATOM 1851 O O . ASN A 1 229 ? 27.838 18.429 -16.010 1.00 43.31 229 ASN A O 1
ATOM 1855 N N . ASP A 1 230 ? 25.663 18.600 -15.524 1.00 46.34 230 ASP A N 1
ATOM 1856 C CA . ASP A 1 230 ? 25.730 19.681 -14.549 1.00 46.34 230 ASP A CA 1
ATOM 1857 C C . ASP A 1 230 ? 25.636 19.215 -13.079 1.00 46.34 230 ASP A C 1
ATOM 1859 O O . ASP A 1 230 ? 25.655 20.055 -12.179 1.00 46.34 230 ASP A O 1
ATOM 1863 N N . GLY A 1 231 ? 25.542 17.905 -12.812 1.00 44.94 231 GLY A N 1
ATOM 1864 C CA . GLY A 1 231 ? 25.520 17.358 -11.451 1.00 44.94 231 GLY A CA 1
ATOM 1865 C C . GLY A 1 231 ? 24.247 17.664 -10.655 1.00 44.94 231 GLY A C 1
ATOM 1866 O O . GLY A 1 231 ? 24.276 17.595 -9.426 1.00 44.94 231 GLY A O 1
ATOM 1867 N N . THR A 1 232 ? 23.135 18.006 -11.316 1.00 49.56 232 THR A N 1
ATOM 1868 C CA . THR A 1 232 ? 21.874 18.319 -10.626 1.00 49.56 232 THR A CA 1
ATOM 1869 C C . THR A 1 232 ? 20.779 17.266 -10.796 1.00 49.56 232 THR A C 1
ATOM 1871 O O . THR A 1 232 ? 20.272 17.034 -11.881 1.00 49.56 232 THR A O 1
ATOM 1874 N N . ILE A 1 233 ? 20.397 16.731 -9.632 1.00 50.88 233 ILE A N 1
ATOM 1875 C CA . ILE A 1 233 ? 19.310 15.806 -9.281 1.00 50.88 233 ILE A CA 1
ATOM 1876 C C . ILE A 1 233 ? 19.359 14.445 -9.998 1.00 50.88 233 ILE A C 1
ATOM 1878 O O . ILE A 1 233 ? 19.009 14.351 -11.172 1.00 50.88 233 ILE A O 1
ATOM 1882 N N . PRO A 1 234 ? 19.740 13.362 -9.286 1.00 56.84 234 PRO A N 1
ATOM 1883 C CA . PRO A 1 234 ? 19.620 12.018 -9.830 1.00 56.84 234 PRO A CA 1
ATOM 1884 C C . PRO A 1 234 ? 18.145 11.740 -10.096 1.00 56.84 234 PRO A C 1
ATOM 1886 O O . PRO A 1 234 ? 17.295 12.002 -9.241 1.00 56.84 234 PRO A O 1
ATOM 1889 N N . VAL A 1 235 ? 17.841 11.213 -11.278 1.00 67.25 235 VAL A N 1
ATOM 1890 C CA . VAL A 1 235 ? 16.495 10.728 -11.561 1.00 67.25 235 VAL A CA 1
ATOM 1891 C C . VAL A 1 235 ? 16.131 9.704 -10.488 1.00 67.25 235 VAL A C 1
ATOM 1893 O O . VAL A 1 235 ? 16.851 8.724 -10.288 1.00 67.25 235 VAL A O 1
ATOM 1896 N N . ARG A 1 236 ? 15.064 9.983 -9.735 1.00 75.38 236 ARG A N 1
ATOM 1897 C CA . ARG A 1 236 ? 14.633 9.121 -8.635 1.00 75.38 236 ARG A CA 1
ATOM 1898 C C . ARG A 1 236 ? 13.776 8.000 -9.196 1.00 75.38 236 ARG A C 1
ATOM 1900 O O . ARG A 1 236 ? 12.890 8.231 -10.014 1.00 75.38 236 ARG A O 1
ATOM 1907 N N . ILE A 1 237 ? 14.060 6.791 -8.738 1.00 82.88 237 ILE A N 1
ATOM 1908 C CA . ILE A 1 237 ? 13.386 5.572 -9.164 1.00 82.88 237 ILE A CA 1
ATOM 1909 C C . ILE A 1 237 ? 12.749 4.959 -7.920 1.00 82.88 237 ILE A C 1
ATOM 1911 O O . ILE A 1 237 ? 13.468 4.793 -6.926 1.00 82.88 237 ILE A O 1
ATOM 1915 N N . PRO A 1 238 ? 11.457 4.595 -7.957 1.00 88.31 238 PRO A N 1
ATOM 1916 C CA . PRO A 1 238 ? 10.812 3.979 -6.813 1.00 88.31 238 PRO A CA 1
ATOM 1917 C C . PRO A 1 238 ? 11.537 2.702 -6.356 1.00 88.31 238 PRO A C 1
ATOM 1919 O O . PRO A 1 238 ? 11.907 1.887 -7.207 1.00 88.31 238 PRO A O 1
ATOM 1922 N N . PRO A 1 239 ? 11.728 2.486 -5.041 1.00 87.94 239 PRO A N 1
ATOM 1923 C CA . PRO A 1 239 ? 12.473 1.338 -4.523 1.00 87.94 239 PRO A CA 1
ATOM 1924 C C . PRO A 1 239 ? 11.957 -0.027 -4.980 1.00 87.94 239 PRO A C 1
ATOM 1926 O O . PRO A 1 239 ? 12.751 -0.932 -5.223 1.00 87.94 239 PRO A O 1
ATOM 1929 N N . TRP A 1 240 ? 10.642 -0.169 -5.164 1.00 89.44 240 TRP A N 1
ATOM 1930 C CA . TRP A 1 240 ? 10.023 -1.413 -5.635 1.00 89.44 240 TRP A CA 1
ATOM 1931 C C . TRP A 1 240 ? 10.339 -1.748 -7.101 1.00 89.44 240 TRP A C 1
ATOM 1933 O O . TRP A 1 240 ? 10.144 -2.882 -7.526 1.00 89.44 240 TRP A O 1
ATOM 1943 N N . MET A 1 241 ? 10.865 -0.793 -7.873 1.00 89.75 241 MET A N 1
ATOM 1944 C CA . MET A 1 241 ? 11.309 -1.024 -9.251 1.00 89.75 241 MET A CA 1
ATOM 1945 C C . MET A 1 241 ? 12.761 -1.518 -9.324 1.00 89.75 241 MET A C 1
ATOM 1947 O O . MET A 1 241 ? 13.220 -1.933 -10.390 1.00 89.75 241 MET A O 1
ATOM 1951 N N . TRP A 1 242 ? 13.527 -1.455 -8.232 1.00 87.75 242 TRP A N 1
ATOM 1952 C CA . TRP A 1 242 ? 14.948 -1.798 -8.260 1.00 87.75 242 TRP A CA 1
ATOM 1953 C C . TRP A 1 242 ? 15.153 -3.297 -8.503 1.00 87.75 242 TRP A C 1
ATOM 1955 O O . TRP A 1 242 ? 14.522 -4.144 -7.880 1.00 87.75 242 TRP A O 1
ATOM 1965 N N . GLY A 1 243 ? 16.068 -3.629 -9.414 1.00 85.50 243 GLY A N 1
ATOM 1966 C CA . GLY A 1 243 ? 16.344 -5.005 -9.829 1.00 85.50 243 GLY A CA 1
ATOM 1967 C C . GLY A 1 243 ? 15.377 -5.556 -10.881 1.00 85.50 243 GLY A C 1
ATOM 1968 O O . GLY A 1 243 ? 15.539 -6.701 -11.298 1.00 85.50 243 GLY A O 1
ATOM 1969 N N . THR A 1 244 ? 14.407 -4.761 -11.338 1.00 88.50 244 THR A N 1
ATOM 1970 C CA . THR A 1 244 ? 13.505 -5.148 -12.430 1.00 88.50 244 THR A CA 1
ATOM 1971 C C . THR A 1 244 ? 14.101 -4.807 -13.797 1.00 88.50 244 THR A C 1
ATOM 1973 O O . THR A 1 244 ? 14.951 -3.917 -13.929 1.00 88.50 244 THR A O 1
ATOM 1976 N N . PHE A 1 245 ? 13.655 -5.524 -14.830 1.00 88.31 245 PHE A N 1
ATOM 1977 C CA . PHE A 1 245 ? 13.925 -5.168 -16.219 1.00 88.31 245 PHE A CA 1
ATOM 1978 C C . PHE A 1 245 ? 12.717 -4.416 -16.772 1.00 88.31 245 PHE A C 1
ATOM 1980 O O . PHE A 1 245 ? 11.602 -4.932 -16.744 1.00 88.31 245 PHE A O 1
ATOM 1987 N N . CYS A 1 246 ? 12.935 -3.194 -17.240 1.00 87.88 246 CYS A N 1
ATOM 1988 C CA . CYS A 1 246 ? 11.884 -2.300 -17.699 1.00 87.88 246 CYS A CA 1
ATOM 1989 C C . CYS A 1 246 ? 12.019 -1.988 -19.186 1.00 87.88 246 CYS A C 1
ATOM 1991 O O . CYS A 1 246 ? 13.129 -1.858 -19.703 1.00 87.88 246 CYS A O 1
ATOM 1993 N N . MET A 1 247 ? 10.887 -1.793 -19.854 1.00 87.88 247 MET A N 1
ATOM 1994 C CA . MET A 1 247 ? 10.815 -1.344 -21.241 1.00 87.88 247 MET A CA 1
ATOM 1995 C C . MET A 1 247 ? 10.286 0.086 -21.309 1.00 87.88 247 MET A C 1
ATOM 1997 O O . MET A 1 247 ? 9.331 0.421 -20.608 1.00 87.88 247 MET A O 1
ATOM 2001 N N . ASN A 1 248 ? 10.891 0.918 -22.163 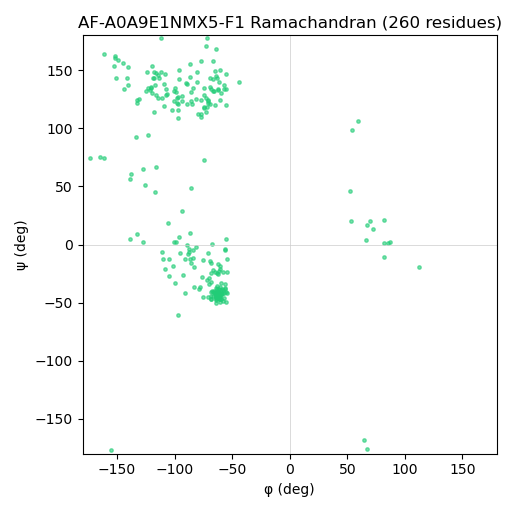1.00 84.25 248 ASN A N 1
ATOM 2002 C CA . ASN A 1 248 ? 10.364 2.251 -22.448 1.00 84.25 248 ASN A CA 1
ATOM 2003 C C . ASN A 1 248 ? 9.126 2.139 -23.357 1.00 84.25 248 ASN A C 1
ATOM 2005 O O . ASN A 1 248 ? 9.222 1.659 -24.488 1.00 84.25 248 ASN A O 1
ATOM 2009 N N . THR A 1 249 ? 7.968 2.589 -22.875 1.00 79.38 249 THR A N 1
ATOM 2010 C CA . THR A 1 249 ? 6.689 2.528 -23.603 1.00 79.38 249 THR A CA 1
ATOM 2011 C C . THR A 1 249 ? 6.429 3.731 -24.501 1.00 79.38 249 THR A C 1
ATOM 2013 O O . THR A 1 249 ? 5.498 3.706 -25.305 1.00 79.38 249 THR A O 1
ATOM 2016 N N . ASN A 1 250 ? 7.267 4.765 -24.423 1.00 69.12 250 ASN A N 1
ATOM 2017 C CA . ASN A 1 250 ? 7.201 5.942 -25.277 1.00 69.12 250 ASN A CA 1
ATOM 2018 C C . ASN A 1 250 ? 8.556 6.245 -25.946 1.00 69.12 250 ASN A C 1
ATOM 2020 O O . ASN A 1 250 ? 9.139 7.307 -25.727 1.00 69.12 250 ASN A O 1
ATOM 2024 N N . PRO A 1 251 ? 9.059 5.368 -26.836 1.00 55.66 251 PRO A N 1
ATOM 2025 C CA . PRO A 1 251 ? 10.334 5.589 -27.528 1.00 55.66 251 PRO A CA 1
ATOM 2026 C C . PRO A 1 251 ? 10.308 6.774 -28.525 1.00 55.66 251 PRO A C 1
ATOM 2028 O O . PRO A 1 251 ? 11.294 7.043 -29.210 1.00 55.66 251 PRO A O 1
ATOM 2031 N N . GLY A 1 252 ? 9.177 7.478 -28.655 1.00 48.84 252 GLY A N 1
ATOM 2032 C CA . GLY A 1 252 ? 8.815 8.308 -29.803 1.00 48.84 252 GLY A CA 1
ATOM 2033 C C . GLY A 1 252 ? 9.299 9.761 -29.834 1.00 48.84 252 GLY A C 1
ATOM 2034 O O . GLY A 1 252 ? 8.833 10.494 -30.702 1.00 48.84 252 GLY A O 1
ATOM 2035 N N . LYS A 1 253 ? 10.198 10.224 -28.953 1.00 44.28 253 LYS A N 1
ATOM 2036 C CA . LYS A 1 253 ? 10.647 11.638 -28.978 1.00 44.28 253 LYS A CA 1
ATOM 2037 C C . LYS A 1 253 ? 12.091 11.900 -29.405 1.00 44.28 253 LYS A C 1
ATOM 2039 O O . LYS A 1 253 ? 12.428 13.057 -29.633 1.00 44.28 253 LYS A O 1
ATOM 2044 N N . PHE A 1 254 ? 12.921 10.878 -29.616 1.00 45.41 254 PHE A N 1
ATOM 2045 C CA . PHE A 1 254 ? 14.311 11.087 -30.049 1.00 45.41 254 PHE A CA 1
ATOM 2046 C C . PHE A 1 254 ? 14.757 10.099 -31.130 1.00 45.41 254 PHE A C 1
ATOM 2048 O O . PHE A 1 254 ? 15.726 9.360 -30.972 1.00 45.41 254 PHE A O 1
ATOM 2055 N N . THR A 1 255 ? 14.089 10.113 -32.283 1.00 35.28 255 THR A N 1
ATOM 2056 C CA . THR A 1 255 ? 14.710 9.598 -33.509 1.00 35.28 255 THR A CA 1
ATOM 2057 C C . THR A 1 255 ? 15.712 10.621 -34.057 1.00 35.28 255 THR A C 1
ATOM 2059 O O . THR A 1 255 ? 15.317 11.660 -34.573 1.00 35.28 255 THR A O 1
ATOM 2062 N N . ASN A 1 256 ? 16.999 10.272 -33.957 1.00 37.91 256 ASN A N 1
ATOM 2063 C CA . ASN A 1 256 ? 18.153 10.723 -34.752 1.00 37.91 256 ASN A CA 1
ATOM 2064 C C . ASN A 1 256 ? 18.460 12.229 -34.892 1.00 37.91 256 ASN A C 1
ATOM 2066 O O . ASN A 1 256 ? 18.059 12.878 -35.851 1.00 37.91 256 ASN A O 1
ATOM 2070 N N . THR A 1 257 ? 19.403 12.709 -34.077 1.00 35.50 257 THR A N 1
ATOM 2071 C CA . THR A 1 257 ? 20.341 13.797 -34.438 1.00 35.50 257 THR A CA 1
ATOM 2072 C C . THR A 1 257 ? 21.790 13.306 -34.430 1.00 35.50 257 THR A C 1
ATOM 2074 O O . THR A 1 257 ? 22.691 13.941 -33.889 1.00 35.50 257 THR A O 1
ATOM 2077 N N . ARG A 1 258 ? 22.044 12.134 -35.026 1.00 38.88 258 ARG A N 1
ATOM 2078 C CA . ARG A 1 258 ? 23.417 11.653 -35.232 1.00 38.88 258 ARG A CA 1
ATOM 2079 C C . ARG A 1 258 ? 23.612 11.019 -36.607 1.00 38.88 258 ARG A C 1
ATOM 2081 O O . ARG A 1 258 ? 24.029 9.874 -36.715 1.00 38.88 258 ARG A O 1
ATOM 2088 N N . SER A 1 259 ? 23.301 11.781 -37.649 1.00 42.03 259 SER A N 1
ATOM 2089 C CA . SER A 1 259 ? 23.764 11.520 -39.015 1.00 42.03 259 SER A CA 1
ATOM 2090 C C . SER A 1 259 ? 23.549 12.764 -39.876 1.00 42.03 259 SER A C 1
ATOM 2092 O O . SER A 1 259 ? 22.583 12.815 -40.623 1.00 42.03 259 SER A O 1
ATOM 2094 N N . GLU A 1 260 ? 24.392 13.781 -39.712 1.00 38.50 260 GLU A N 1
ATOM 2095 C CA . GLU A 1 260 ? 24.642 14.830 -40.714 1.00 38.50 260 GLU A CA 1
ATOM 2096 C C . GLU A 1 260 ? 25.798 15.700 -40.201 1.00 38.50 260 GLU A C 1
ATOM 2098 O O . GLU A 1 260 ? 25.599 16.780 -39.666 1.00 38.50 260 GLU A O 1
ATOM 2103 N N . GLU A 1 261 ? 27.011 15.156 -40.270 1.00 37.78 261 GLU A N 1
ATOM 2104 C CA . GLU A 1 261 ? 28.268 15.912 -40.343 1.00 37.78 261 GLU A CA 1
ATOM 2105 C C . GLU A 1 261 ? 29.334 14.933 -40.874 1.00 37.78 261 GLU A C 1
ATOM 2107 O O . GLU A 1 261 ? 30.133 14.360 -40.132 1.00 37.78 261 GLU A O 1
ATOM 2112 N N . GLU A 1 262 ? 29.244 14.668 -42.182 1.00 37.31 262 GLU A N 1
ATOM 2113 C CA . GLU A 1 262 ? 30.398 14.376 -43.046 1.00 37.31 262 GLU A CA 1
ATOM 2114 C C . GLU A 1 262 ? 30.671 15.612 -43.909 1.00 37.31 262 GLU A C 1
ATOM 2116 O O . GLU A 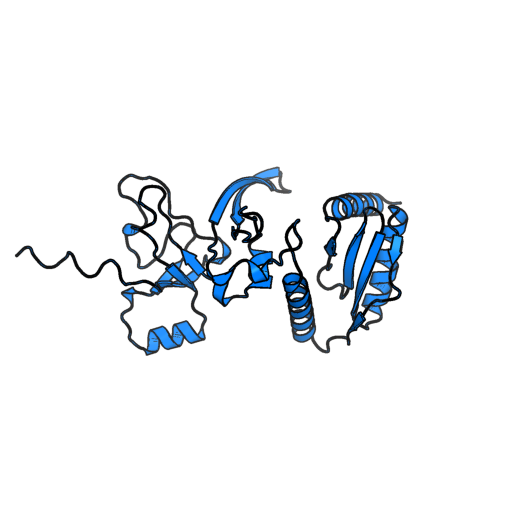1 262 ? 29.688 16.179 -44.446 1.00 37.31 262 GLU A O 1
#

Sequence (262 aa):
MNEQDKQLVEWLRQHTADVSVGGMWMPEGSGLTYVKEDEKTWRLTHMIDDESVESGHTRMKTLLWDIGINMIDDEAIMRPAPTSEHEAHAQELHMKREMAQQWADTDGTRLIDMDLENVWPEFVEDKEILLDNGDITTMQIWAYRPLNPNTGEHLSIDPDDYHLLMGDKYFMRFRLRSSKFDESEMNDEYIALSREEMIEYVDSNIGTDQGCAVGSTSIQGVGDRLHTNDGTIPVRIPPWMWGTFCMNTNPGKFTNTRSEEE

Foldseek 3Di:
DDPVLVVVLVVVLVVLVPADQQGKDDDPPLQWIWGHPDSQEIETAEHEPDPSSVVVVVVVCVSSVVNRHHYHYPNHDYDYDAPDPVRVVVVVLVVLLVSLQCDDDPVNHRPLNLPLLPWAKDWDDWDWDQDPVRDIDTDTFIFTWGQDPPPRGTDTHGLVSSCSHPNQFRSQKHFFDDPPDDPPPGGFIKGFDDPVRVVVVVVVPPDPQFKWADAQQDTHNPPCVQQDPVRPDGRGDDPVNHRTMIGGPCPDDDDDPPPPDD

Radius of gyration: 23.53 Å; Cα contacts (8 Å, |Δi|>4): 364; chains: 1; bounding box: 54×47×77 Å

Mean predicted aligned error: 11.38 Å

Nearest PDB structures (foldseek):
  6dtm-assembly1_A  TM=3.653E-01  e=3.441E-01  Helicobacter pylori SS1
  4asc-assembly1_A  TM=4.541E-01  e=1.847E+00  Homo sapiens
  6e0a-assembly1_A  TM=3.582E-01  e=2.083E+00  Helicobacter pylori SS1
  6j6u-assembly1_B  TM=5.008E-01  e=7.799E+00  Rattus norvegicus
  6j6u-assembly1_A  TM=4.909E-01  e=9.338E+00  Rattus norvegicus

Secondary structure (DSSP, 8-state):
--HHHHHHHHHHHHHHHHSPTT-EE--TTS-EEEEEEETTEEEEEEEEE-HHHHHHHHHHHHHHHHTT-EEE-TT-EEEEPPSSHHHHHHHHHHHHHHHHTT-B-TTS-BGGGS-GGG--EEEEEEEEEE-TTS-EEEEEEEEE-PBPTTT-PBP-B-HHHHHHHH-HHHHSEEEE--SSS-TTT--EEEEEPPHHHHHHHHHTT--GGGEEEE-SS-EETSGGGGS-TT---PPP--GGGTT-EEEES--TT---S-S---

Solvent-accessible surface area (backbone atoms only — not comparable to full-atom values): 15481 Å² total; per-residue (Å²): 130,59,74,66,58,50,51,52,53,53,49,51,52,50,52,61,66,72,47,49,71,71,32,71,48,62,58,82,95,46,52,43,32,36,32,25,73,42,101,43,35,35,31,39,52,33,34,36,61,41,73,68,32,53,55,48,48,55,53,49,52,52,56,36,44,76,73,65,31,46,74,46,62,91,77,42,45,76,38,79,57,59,94,43,72,69,47,40,54,51,52,51,52,48,50,53,29,65,51,46,63,67,38,54,49,100,88,65,52,38,55,77,76,27,58,56,90,79,43,55,70,37,82,73,50,80,45,80,43,77,43,98,87,72,49,78,45,78,42,78,41,55,27,30,58,35,51,36,87,87,80,70,46,70,47,82,38,50,58,69,60,46,31,51,63,58,32,66,83,62,51,43,40,46,55,50,62,56,98,85,51,59,87,87,74,45,67,47,33,34,36,55,52,53,74,66,53,48,49,50,47,64,73,66,65,61,69,76,82,50,46,30,44,29,45,81,75,49,51,52,74,65,61,76,72,61,51,51,96,79,80,66,71,72,51,75,53,64,76,89,51,46,79,35,47,26,34,53,80,51,76,84,83,73,85,77,94,82,85,88,86,130